Protein AF-A0A847HVF7-F1 (afdb_monomer_lite)

Secondary structure (DSSP, 8-state):
-EEEEEESSSEE-SEEEE-SSEEEEEESS-SEEE-SSS-GGG-EEEE-SSEEEEEESS-SEEESSEEEE-SSEEEEE--SSSS--SB--SS-EEE-SSEEEEEES--TT--S---TTSSPEEEEEEEEEEPTT-EEEEEETTEEEEEEE-SS-EEEEEEE-TT--TT-EEEEEE--EESSEEPGGGBEES--EES-EEEEEEE--

Radius of gyration: 15.69 Å; chains: 1; bounding box: 34×37×45 Å

Foldseek 3Di:
DEEAEAAQEAAEDLEAEAQEEEYHAAHAAENYENDDDDPQQSREYEYEEYAYAAAYLAAPAYTSHEYEANEYEEEQHGHQPDAHWNYYYDYAYAAAAYKYKTFAAHDPPDDNDHDPNHAWKFKDFQVDKDAAQKWKWKADPVGTPWTFGHNGIGGMIMIDHPPADAFGKIWIWIHAAFPADADPRGIGPPGDGDDTDIPGITGTD

Sequence (205 aa):
EVRVLAAEEGLEAPRLTVSGGTLVVEARDDALNAAGDLPQEQLLLTIRGGHVVLAAGSDAVDSNGSVLVTGGVLLLNGPAAVLKPAIDRDREVRITGGSVVAAAALVLDRDTAFDDRSQPVLYVDFHWRVEAGTLVSVSGPDGFLVTYRAPRPLWTFSFTAPGLVAGQAYEVWLGGTPVGAELEGGLFAPAGVEGGNPRGARRAR

Structure (mmCIF, N/CA/C/O backbone):
data_AF-A0A847HVF7-F1
#
_entry.id   AF-A0A847HVF7-F1
#
loop_
_atom_site.group_PDB
_atom_site.id
_atom_site.type_symbol
_atom_site.label_atom_id
_atom_site.label_alt_id
_atom_site.label_comp_id
_atom_site.label_asym_id
_atom_site.label_entity_id
_atom_site.label_seq_id
_atom_site.pdbx_PDB_ins_code
_atom_site.Cartn_x
_atom_site.Cartn_y
_atom_site.Cartn_z
_atom_site.occupancy
_atom_site.B_iso_or_equiv
_atom_site.auth_seq_id
_atom_site.auth_comp_id
_atom_site.auth_asym_id
_atom_site.auth_atom_id
_atom_site.pdbx_PDB_model_num
ATOM 1 N N . GLU A 1 1 ? -11.085 15.644 -2.275 1.00 93.56 1 GLU A N 1
ATOM 2 C CA . GLU A 1 1 ? -9.685 15.338 -1.931 1.00 93.56 1 GLU A CA 1
ATOM 3 C C . GLU A 1 1 ? -9.443 15.792 -0.504 1.00 93.56 1 GLU A C 1
ATOM 5 O O . GLU A 1 1 ? -9.980 16.829 -0.129 1.00 93.56 1 GLU A O 1
ATOM 10 N N . VAL A 1 2 ? -8.709 15.006 0.279 1.00 96.38 2 VAL A N 1
ATOM 11 C CA . VAL A 1 2 ? -8.298 15.338 1.648 1.00 96.38 2 VAL A CA 1
ATOM 12 C C . VAL A 1 2 ? -6.790 15.143 1.744 1.00 96.38 2 VAL A C 1
ATOM 14 O O . VAL A 1 2 ? -6.283 14.105 1.320 1.00 96.38 2 VAL A O 1
ATOM 17 N N . ARG A 1 3 ? -6.084 16.135 2.293 1.00 97.62 3 ARG A N 1
ATOM 18 C CA . ARG A 1 3 ? -4.644 16.062 2.558 1.00 97.62 3 ARG A CA 1
ATOM 19 C C . ARG A 1 3 ? -4.378 16.450 4.010 1.00 97.62 3 ARG A C 1
ATOM 21 O O . ARG A 1 3 ? -4.804 17.523 4.431 1.00 97.62 3 ARG A O 1
ATOM 28 N N . VAL A 1 4 ? -3.685 15.593 4.750 1.00 96.56 4 VAL A N 1
ATOM 29 C CA . VAL A 1 4 ? -3.196 15.857 6.112 1.00 96.56 4 VAL A CA 1
ATOM 30 C C . VAL A 1 4 ? -1.686 15.705 6.067 1.00 96.56 4 VAL A C 1
ATOM 32 O O . VAL A 1 4 ? -1.195 14.625 5.775 1.00 96.56 4 VAL A O 1
ATOM 35 N N . LEU A 1 5 ? -0.946 16.791 6.263 1.00 95.38 5 LEU A N 1
ATOM 36 C CA . LEU A 1 5 ? 0.500 16.815 6.050 1.00 95.38 5 LEU A CA 1
ATOM 37 C C . LEU A 1 5 ? 1.203 17.331 7.300 1.00 95.38 5 LEU A C 1
ATOM 39 O O . LEU A 1 5 ? 0.706 18.259 7.940 1.00 95.38 5 LEU A O 1
ATOM 43 N N . ALA A 1 6 ? 2.376 16.769 7.592 1.00 86.94 6 ALA A N 1
ATOM 44 C CA . ALA A 1 6 ? 3.234 17.160 8.710 1.00 86.94 6 ALA A CA 1
ATOM 45 C C . ALA A 1 6 ? 2.541 17.098 10.086 1.00 86.94 6 ALA A C 1
ATOM 47 O O . ALA A 1 6 ? 2.812 17.928 10.957 1.00 86.94 6 ALA A O 1
ATOM 48 N N . ALA A 1 7 ? 1.651 16.124 10.278 1.00 91.69 7 ALA A N 1
ATOM 49 C CA . ALA A 1 7 ? 1.046 15.859 11.576 1.00 91.69 7 ALA A CA 1
ATOM 50 C C . ALA A 1 7 ? 1.977 14.994 12.448 1.00 91.69 7 ALA A C 1
ATOM 52 O O . ALA A 1 7 ? 2.855 14.309 11.920 1.00 91.69 7 ALA A O 1
ATOM 53 N N . GLU A 1 8 ? 1.805 15.029 13.774 1.00 93.69 8 GLU A N 1
ATOM 54 C CA . GLU A 1 8 ? 2.424 14.008 14.633 1.00 93.69 8 GLU A CA 1
ATOM 55 C C . GLU A 1 8 ? 1.754 12.666 14.331 1.00 93.69 8 GLU A C 1
ATOM 57 O O . GLU A 1 8 ? 2.381 11.796 13.742 1.00 93.69 8 GLU A O 1
ATOM 62 N N . GLU A 1 9 ? 0.445 12.584 14.549 1.00 94.12 9 GLU A N 1
ATOM 63 C CA . GLU A 1 9 ? -0.421 11.486 14.124 1.00 94.12 9 GLU A CA 1
ATOM 64 C C . GLU A 1 9 ? -1.393 11.988 13.050 1.00 94.12 9 GLU A C 1
ATOM 66 O O . GLU A 1 9 ? -1.828 13.141 13.094 1.00 94.12 9 GLU A O 1
ATOM 71 N N . GLY A 1 10 ? -1.691 11.171 12.041 1.00 97.38 10 GLY A N 1
ATOM 72 C CA . GLY A 1 10 ? -2.475 11.589 10.881 1.00 97.38 10 GLY A CA 1
ATOM 73 C C . GLY A 1 10 ? -3.976 11.703 11.164 1.00 97.38 10 GLY A C 1
ATOM 74 O O . GLY A 1 10 ? -4.464 12.741 11.610 1.00 97.38 10 GLY A O 1
ATOM 75 N N . LEU A 1 11 ? -4.744 10.667 10.820 1.00 97.88 11 LEU A N 1
ATOM 76 C CA . LEU A 1 11 ? -6.152 10.563 11.218 1.00 97.88 11 LEU A CA 1
ATOM 77 C C . LEU A 1 11 ? -6.280 9.506 12.309 1.00 97.88 11 LEU A C 1
ATOM 79 O O . LEU A 1 11 ? -6.048 8.332 12.035 1.00 97.88 11 LEU A O 1
ATOM 83 N N . GLU A 1 12 ? -6.719 9.919 13.493 1.00 97.56 12 GLU A N 1
ATOM 84 C CA . GLU A 1 12 ? -6.942 9.040 14.640 1.00 97.56 12 GLU A CA 1
ATOM 85 C C . GLU A 1 12 ? -8.416 9.081 15.061 1.00 97.56 12 GLU A C 1
ATOM 87 O O . GLU A 1 12 ? -9.015 10.152 15.201 1.00 97.56 12 GLU A O 1
ATOM 92 N N . ALA A 1 13 ? -9.028 7.911 15.239 1.00 97.75 13 ALA A N 1
ATOM 93 C CA . ALA A 1 13 ? -10.321 7.773 15.907 1.00 97.75 13 ALA A CA 1
ATOM 94 C C . ALA A 1 13 ? -10.563 6.312 16.297 1.00 97.75 13 ALA A C 1
ATOM 96 O O . ALA A 1 13 ? -10.088 5.422 15.595 1.00 97.75 13 ALA A O 1
ATOM 97 N N . PRO A 1 14 ? -11.458 6.017 17.262 1.00 98.12 14 PRO A N 1
ATOM 98 C CA . PRO A 1 14 ? -11.813 4.631 17.566 1.00 98.12 14 PRO A CA 1
ATOM 99 C C . PRO A 1 14 ? -12.355 3.875 16.348 1.00 98.12 14 PRO A C 1
ATOM 101 O O . PRO A 1 14 ? -12.216 2.660 16.230 1.00 98.12 14 PRO A O 1
ATOM 104 N N . ARG A 1 15 ? -12.996 4.596 15.419 1.00 98.06 15 ARG A N 1
ATOM 105 C CA . ARG A 1 15 ? -13.456 4.055 14.141 1.00 98.06 15 ARG A CA 1
ATOM 106 C C . ARG A 1 15 ? -13.175 5.022 13.007 1.00 98.06 15 ARG A C 1
ATOM 108 O O . ARG A 1 15 ? -13.719 6.124 12.987 1.00 98.06 15 ARG A O 1
ATOM 115 N N . LEU A 1 16 ? -12.415 4.562 12.021 1.00 97.81 16 LEU A N 1
ATOM 116 C CA . LEU A 1 16 ? -12.099 5.311 10.809 1.00 97.81 16 LEU A CA 1
ATOM 117 C C . LEU A 1 16 ? -12.693 4.606 9.594 1.00 97.81 16 LEU A C 1
ATOM 119 O O . LEU A 1 16 ? -12.617 3.386 9.455 1.00 97.81 16 LEU A O 1
ATOM 123 N N . THR A 1 17 ? -13.319 5.366 8.695 1.00 98.31 17 THR A N 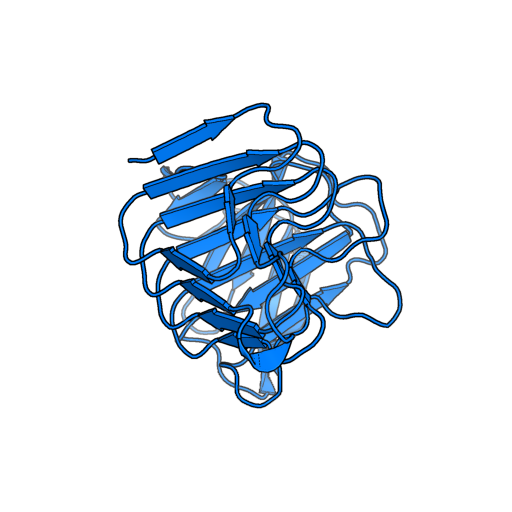1
ATOM 124 C CA . THR A 1 17 ? -13.845 4.820 7.439 1.00 98.31 17 THR A CA 1
ATOM 125 C C . THR A 1 17 ? -13.513 5.719 6.261 1.00 98.31 17 THR A C 1
ATOM 127 O O . THR A 1 17 ? -14.025 6.831 6.152 1.00 98.31 17 THR A O 1
ATOM 130 N N . VAL A 1 18 ? -12.733 5.190 5.320 1.00 98.38 18 VAL A N 1
ATOM 131 C CA . VAL A 1 18 ? -12.489 5.804 4.013 1.00 98.38 18 VAL A CA 1
ATOM 132 C C . VAL A 1 18 ? -13.434 5.162 3.003 1.00 98.38 18 VAL A C 1
ATOM 134 O O . VAL A 1 18 ? -13.281 3.999 2.634 1.00 98.38 18 VAL A O 1
ATOM 137 N N . SER A 1 19 ? -14.455 5.906 2.573 1.00 98.19 19 SER A N 1
ATOM 138 C CA . SER A 1 19 ? -15.454 5.386 1.624 1.00 98.19 19 SER A CA 1
ATOM 139 C C . SER A 1 19 ? -15.056 5.565 0.154 1.00 98.19 19 SER A C 1
ATOM 141 O O . SER A 1 19 ? -15.602 4.880 -0.707 1.00 98.19 19 SER A O 1
ATOM 143 N N . GLY A 1 20 ? -14.134 6.482 -0.147 1.00 97.31 20 GLY A N 1
ATOM 144 C CA . GLY A 1 20 ? -13.740 6.841 -1.509 1.00 97.31 20 GLY A CA 1
ATOM 145 C C . GLY A 1 20 ? -13.008 8.183 -1.582 1.00 97.31 20 GLY A C 1
ATOM 146 O O . GLY A 1 20 ? -12.718 8.799 -0.558 1.00 97.31 20 GLY A O 1
ATOM 147 N N . GLY A 1 21 ? -12.760 8.654 -2.807 1.00 98.00 21 GLY A N 1
ATOM 148 C CA . GLY A 1 21 ? -12.027 9.896 -3.077 1.00 98.00 21 GLY A CA 1
ATOM 149 C C . GLY A 1 21 ? -10.508 9.743 -2.961 1.00 98.00 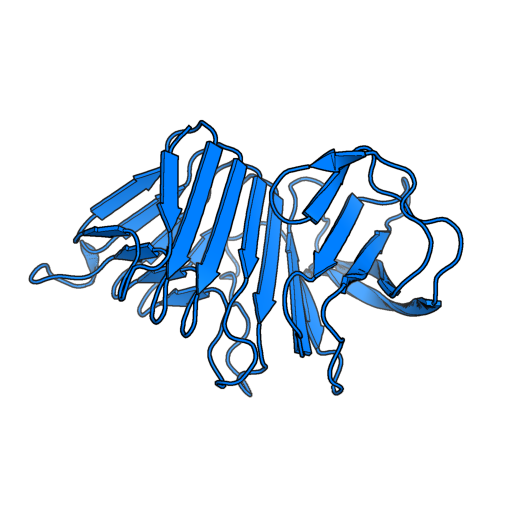21 GLY A C 1
ATOM 150 O O . GLY A 1 21 ? -9.999 8.635 -2.828 1.00 98.00 21 GLY A O 1
ATOM 151 N N . THR A 1 22 ? -9.788 10.861 -3.040 1.00 98.25 22 THR A N 1
ATOM 152 C CA . THR A 1 22 ? -8.332 10.902 -2.826 1.00 98.25 22 THR A CA 1
ATOM 153 C C . THR A 1 22 ? -8.033 11.325 -1.395 1.00 98.25 22 THR A C 1
ATOM 155 O O . THR A 1 22 ? -8.519 12.379 -0.964 1.00 98.25 22 THR A O 1
ATOM 158 N N . LEU A 1 23 ? -7.235 10.522 -0.694 1.00 98.56 23 LEU A N 1
ATOM 159 C CA . LEU A 1 23 ? -6.732 10.788 0.650 1.00 98.56 23 LEU A CA 1
ATOM 160 C C . LEU A 1 23 ? -5.205 10.704 0.633 1.00 98.56 23 LEU A C 1
ATOM 162 O O . LEU A 1 23 ? -4.655 9.673 0.254 1.00 98.56 23 LEU A O 1
ATOM 166 N N . VAL A 1 24 ? -4.540 11.772 1.061 1.00 98.50 24 VAL A N 1
ATOM 167 C CA . VAL A 1 24 ? -3.084 11.808 1.239 1.00 98.50 24 VAL A CA 1
ATOM 168 C C . VAL A 1 24 ? -2.785 12.153 2.689 1.00 98.50 24 VAL A C 1
ATOM 170 O O . VAL A 1 24 ? -3.232 13.195 3.167 1.00 98.50 24 VAL A O 1
ATOM 173 N N . VAL A 1 25 ? -2.048 11.296 3.391 1.00 98.44 25 VAL A N 1
ATOM 174 C CA . VAL A 1 25 ? -1.647 11.552 4.778 1.00 98.44 25 VAL A CA 1
ATOM 175 C C . VAL A 1 25 ? -0.147 11.360 4.941 1.00 98.44 25 VAL A C 1
ATOM 177 O O . VAL A 1 25 ? 0.390 10.324 4.557 1.00 98.44 25 VAL A O 1
ATOM 180 N N . GLU A 1 26 ? 0.510 12.361 5.516 1.00 97.25 26 GLU A N 1
ATOM 181 C CA . GLU A 1 26 ? 1.907 12.319 5.934 1.00 97.25 26 GLU A CA 1
ATOM 182 C C . GLU A 1 26 ? 1.999 12.665 7.425 1.00 97.25 26 GLU A C 1
ATOM 184 O O . GLU A 1 26 ? 1.663 13.786 7.828 1.00 97.25 26 GLU A O 1
ATOM 189 N N . ALA A 1 27 ? 2.455 11.703 8.226 1.00 96.88 27 ALA A N 1
ATOM 190 C CA . ALA A 1 27 ? 2.553 11.804 9.679 1.00 96.88 27 ALA A CA 1
ATOM 191 C C . ALA A 1 27 ? 3.943 11.384 10.187 1.00 96.88 27 ALA A C 1
ATOM 193 O O . ALA A 1 27 ? 4.669 10.638 9.520 1.00 96.88 27 ALA A O 1
ATOM 194 N N . ARG A 1 28 ? 4.334 11.890 11.361 1.00 95.44 28 ARG A N 1
ATOM 195 C CA . ARG A 1 28 ? 5.599 11.536 12.028 1.00 95.44 28 ARG A CA 1
ATOM 196 C C . ARG A 1 28 ? 5.514 10.226 12.795 1.00 95.44 28 ARG A C 1
ATOM 198 O O . ARG A 1 28 ? 6.526 9.540 12.882 1.00 95.44 28 ARG A O 1
ATOM 205 N N . ASP A 1 29 ? 4.343 9.905 13.314 1.00 94.94 29 ASP A N 1
ATOM 206 C CA . ASP A 1 29 ? 4.000 8.628 13.917 1.00 94.94 29 ASP A CA 1
ATOM 207 C C . ASP A 1 29 ? 3.147 7.853 12.906 1.00 94.94 29 ASP A C 1
ATOM 209 O O . ASP A 1 29 ? 3.619 7.658 11.777 1.00 94.94 29 ASP A O 1
ATOM 213 N N . ASP A 1 30 ? 1.907 7.494 13.236 1.00 96.19 30 ASP A N 1
ATOM 214 C CA . ASP A 1 30 ? 1.020 6.731 12.360 1.00 96.19 30 ASP A CA 1
ATOM 215 C C . ASP A 1 30 ? 0.198 7.621 11.421 1.00 96.19 30 ASP A C 1
ATOM 217 O O . ASP A 1 30 ? -0.312 8.683 11.793 1.00 96.19 30 ASP A O 1
ATOM 221 N N . ALA A 1 31 ? 0.037 7.195 10.164 1.00 97.69 31 ALA A N 1
ATOM 222 C CA . ALA A 1 31 ? -0.739 7.973 9.194 1.00 97.69 31 ALA A CA 1
ATOM 223 C C . ALA A 1 31 ? -2.253 7.792 9.382 1.00 97.69 31 ALA A C 1
ATOM 225 O O . ALA A 1 31 ? -3.006 8.764 9.308 1.00 97.69 31 ALA A O 1
ATOM 226 N N . LEU A 1 32 ? -2.718 6.573 9.642 1.00 98.12 32 LEU A N 1
ATOM 227 C CA . LEU A 1 32 ? -4.078 6.315 10.109 1.00 98.12 32 LEU A CA 1
ATOM 228 C C . LEU A 1 32 ? -4.001 5.445 11.353 1.00 98.12 32 LEU A C 1
ATOM 230 O O . LEU A 1 32 ? -3.352 4.406 11.287 1.00 98.12 32 LEU A O 1
ATOM 234 N N . ASN A 1 33 ? -4.718 5.813 12.410 1.00 97.62 33 ASN A N 1
ATOM 235 C CA . ASN A 1 33 ? -4.742 5.040 13.643 1.00 97.62 33 ASN A CA 1
ATOM 236 C C . ASN A 1 33 ? -6.167 4.806 14.156 1.00 97.62 33 ASN A C 1
ATOM 238 O O . ASN A 1 33 ? -6.924 5.738 14.442 1.00 97.62 33 ASN A O 1
ATOM 242 N N . ALA A 1 34 ? -6.556 3.539 14.270 1.00 97.94 34 ALA A N 1
ATOM 243 C CA . ALA A 1 34 ? -7.780 3.165 14.967 1.00 97.94 34 ALA A CA 1
ATOM 244 C C . ALA A 1 34 ? -7.506 2.883 16.454 1.00 97.94 34 ALA A C 1
ATOM 246 O O . ALA A 1 34 ? -7.341 1.724 16.843 1.00 97.94 34 ALA A O 1
ATOM 247 N N . ALA A 1 35 ? -7.524 3.944 17.267 1.00 97.19 35 ALA A N 1
ATOM 248 C CA . ALA A 1 35 ? -7.220 3.933 18.699 1.00 97.19 35 ALA A CA 1
ATOM 249 C C . ALA A 1 35 ? -8.248 4.711 19.552 1.00 97.19 35 ALA A C 1
ATOM 251 O O . ALA A 1 35 ? -9.118 5.417 19.037 1.00 97.19 35 ALA A O 1
ATOM 252 N N . GLY A 1 36 ? -8.184 4.532 20.876 1.00 94.88 36 GLY A N 1
ATOM 253 C CA . GLY A 1 36 ? -9.012 5.224 21.870 1.00 94.88 36 GLY A CA 1
ATOM 254 C C . GLY A 1 36 ? -9.618 4.294 22.928 1.00 94.88 36 GLY A C 1
ATOM 255 O O . GLY A 1 36 ? -9.378 3.090 22.932 1.00 94.88 36 GLY A O 1
ATOM 256 N N . ASP A 1 37 ? -10.457 4.848 23.805 1.00 95.81 37 ASP A N 1
ATOM 257 C CA . ASP A 1 37 ? -10.958 4.177 25.022 1.00 95.81 37 ASP A CA 1
ATOM 258 C C . ASP A 1 37 ? -12.117 3.177 24.793 1.00 95.81 37 ASP A C 1
ATOM 260 O O . ASP A 1 37 ? -12.953 2.953 25.675 1.00 95.81 37 ASP A O 1
ATOM 264 N N . LEU A 1 38 ? -12.216 2.578 23.603 1.00 96.31 38 LEU A N 1
ATOM 265 C CA . LEU A 1 38 ? -13.187 1.512 23.336 1.00 96.31 38 LEU A CA 1
ATOM 266 C C . LEU A 1 38 ? -12.548 0.129 23.523 1.00 96.31 38 LEU A C 1
ATOM 268 O O . LEU A 1 38 ? -11.342 -0.021 23.340 1.00 96.31 38 LEU A O 1
ATOM 272 N N . PRO A 1 39 ? -13.349 -0.915 23.820 1.00 97.00 39 PRO A N 1
ATOM 273 C CA . PRO A 1 39 ? -12.866 -2.287 23.754 1.00 97.00 39 PRO A CA 1
ATOM 274 C C . PRO A 1 39 ? -12.223 -2.582 22.398 1.00 97.00 39 PRO A C 1
ATOM 276 O O . PRO A 1 39 ? -12.719 -2.139 21.358 1.00 97.00 39 PRO A O 1
ATOM 279 N N . GLN A 1 40 ? -11.160 -3.377 22.421 1.00 95.31 40 GLN A N 1
ATOM 280 C CA . GLN A 1 40 ? -10.334 -3.726 21.267 1.00 95.31 40 GLN A CA 1
ATOM 281 C C . GLN A 1 40 ? -11.151 -4.243 20.069 1.00 95.31 40 GLN A C 1
ATOM 283 O O . GLN A 1 40 ? -10.832 -4.000 18.908 1.00 95.31 40 GLN A O 1
ATOM 288 N N . GLU A 1 41 ? -12.257 -4.944 20.328 1.00 96.25 41 GLU A N 1
ATOM 289 C CA . GLU A 1 41 ? -13.142 -5.489 19.297 1.00 96.25 41 GLU A CA 1
ATOM 290 C C . GLU A 1 41 ? -13.975 -4.427 18.570 1.00 96.25 41 GLU A C 1
ATOM 292 O O . GLU A 1 41 ? -14.601 -4.724 17.551 1.00 96.25 41 GLU A O 1
ATOM 297 N N . GLN A 1 42 ? -14.026 -3.209 19.104 1.00 97.06 42 GLN A N 1
ATOM 298 C CA . GLN A 1 42 ? -14.775 -2.089 18.546 1.00 97.06 42 GLN A CA 1
ATOM 299 C C . GLN A 1 42 ? -13.891 -1.090 17.803 1.00 97.06 42 GLN A C 1
ATOM 301 O O . GLN A 1 42 ? -14.448 -0.292 17.037 1.00 97.06 42 GLN A O 1
ATOM 306 N N . LEU A 1 43 ? -12.573 -1.159 18.013 1.00 98.44 43 LEU A N 1
ATOM 307 C CA . LEU A 1 43 ? -11.577 -0.377 17.297 1.00 98.44 43 LEU A CA 1
ATOM 308 C C . LEU A 1 43 ? -11.445 -0.917 15.870 1.00 98.44 43 LEU A C 1
ATOM 310 O O . LEU A 1 43 ? -11.221 -2.112 15.655 1.00 98.44 43 LEU A O 1
ATOM 314 N N . LEU A 1 44 ? -11.701 -0.061 14.881 1.00 98.25 44 LEU A N 1
ATOM 315 C CA . LEU A 1 44 ? -11.855 -0.512 13.500 1.00 98.25 44 LEU A CA 1
ATOM 316 C C . LEU A 1 44 ? -11.445 0.549 12.486 1.00 98.25 44 LEU A C 1
ATOM 318 O O . LEU A 1 44 ? -12.052 1.620 12.406 1.00 98.25 44 LEU A O 1
ATOM 322 N N . LEU A 1 45 ? -10.516 0.179 11.613 1.00 98.12 45 LEU A N 1
ATOM 323 C CA . LEU A 1 45 ? -10.195 0.928 10.408 1.00 98.12 45 LEU A CA 1
ATOM 324 C C . LEU A 1 45 ? -10.801 0.229 9.190 1.00 98.12 45 LEU A C 1
ATOM 326 O O . LEU A 1 45 ? -10.586 -0.958 8.960 1.00 98.12 45 LEU A O 1
ATOM 330 N N . THR A 1 46 ? -11.595 0.949 8.398 1.00 98.38 46 THR A N 1
ATOM 331 C CA . THR A 1 46 ? -12.233 0.412 7.187 1.00 98.38 46 THR A CA 1
ATOM 332 C C . THR A 1 46 ? -11.910 1.260 5.960 1.00 98.38 46 THR A C 1
ATOM 334 O O . THR A 1 46 ? -12.185 2.457 5.937 1.00 98.38 46 THR A O 1
ATOM 337 N N . ILE A 1 47 ? -11.417 0.636 4.892 1.00 98.56 47 ILE A N 1
ATOM 338 C CA . ILE A 1 47 ? -11.208 1.270 3.584 1.00 98.56 47 ILE A CA 1
ATOM 339 C C . ILE A 1 47 ? -12.071 0.545 2.548 1.00 98.56 47 ILE A C 1
ATOM 341 O O . ILE A 1 47 ? -11.918 -0.650 2.293 1.00 98.56 47 ILE A O 1
ATOM 345 N N . ARG A 1 48 ? -13.035 1.263 1.968 1.00 98.56 48 ARG A N 1
ATOM 346 C CA . ARG A 1 48 ? -13.970 0.725 0.963 1.00 98.56 48 ARG A CA 1
ATOM 347 C C . ARG A 1 48 ? -13.604 1.098 -0.465 1.00 98.56 48 ARG A C 1
ATOM 349 O O . ARG A 1 48 ? -14.066 0.454 -1.400 1.00 98.56 48 ARG A O 1
ATOM 356 N N . GLY A 1 49 ? -12.807 2.144 -0.641 1.00 98.12 49 GLY A N 1
ATOM 357 C CA . GLY A 1 49 ? -12.484 2.682 -1.950 1.00 98.12 49 GLY A CA 1
ATOM 358 C C . GLY A 1 49 ? -11.594 3.912 -1.867 1.00 98.12 49 GLY A C 1
ATOM 359 O O . GLY A 1 49 ? -11.250 4.375 -0.782 1.00 98.12 49 GLY A O 1
ATOM 360 N N . GLY A 1 50 ? -11.300 4.478 -3.036 1.00 98.31 50 GLY A N 1
ATOM 361 C CA . GLY A 1 50 ? -10.505 5.696 -3.175 1.00 98.31 50 GLY A CA 1
ATOM 362 C C . GLY A 1 50 ? -9.060 5.443 -3.590 1.00 98.31 50 GLY A C 1
ATOM 363 O O . GLY A 1 50 ? -8.650 4.299 -3.773 1.00 98.31 50 GLY A O 1
ATOM 364 N N . HIS A 1 51 ? -8.318 6.533 -3.757 1.00 98.50 51 HIS A N 1
ATOM 365 C CA . HIS A 1 51 ? -6.871 6.551 -3.963 1.00 98.50 51 HIS A CA 1
ATOM 366 C C . HIS A 1 51 ? -6.231 7.068 -2.676 1.00 98.50 51 HIS A C 1
ATOM 368 O O . HIS A 1 51 ? -6.341 8.255 -2.361 1.00 98.50 51 HIS A O 1
ATOM 374 N N . VAL A 1 52 ? -5.651 6.164 -1.894 1.00 98.75 52 VAL A N 1
ATOM 375 C CA . VAL A 1 52 ? -5.188 6.421 -0.527 1.00 98.75 52 VAL A CA 1
ATOM 376 C C . VAL A 1 52 ? -3.671 6.304 -0.491 1.00 98.75 52 VAL A C 1
ATOM 378 O O . VAL A 1 52 ? -3.128 5.231 -0.739 1.00 98.75 52 VAL A O 1
ATOM 381 N N . VAL A 1 53 ? -2.988 7.402 -0.185 1.00 98.50 53 VAL A N 1
ATOM 382 C CA . VAL A 1 53 ? -1.526 7.473 -0.099 1.00 98.50 53 VAL A CA 1
ATOM 383 C C . VAL A 1 53 ? -1.149 7.854 1.320 1.00 98.50 53 VAL A C 1
ATOM 385 O O . VAL A 1 53 ? -1.483 8.945 1.775 1.00 98.50 53 VAL A O 1
ATOM 388 N N . LEU A 1 54 ? -0.460 6.957 2.015 1.00 98.00 54 LEU A N 1
ATOM 389 C CA . LEU A 1 54 ? -0.098 7.128 3.417 1.00 98.00 54 LEU A CA 1
ATOM 390 C C . LEU A 1 54 ? 1.414 7.054 3.556 1.00 98.00 54 LEU A C 1
ATOM 392 O O . LEU A 1 54 ? 2.034 6.145 3.006 1.00 98.00 54 LEU A O 1
ATOM 396 N N . ALA A 1 55 ? 2.002 8.004 4.268 1.00 95.75 55 ALA A N 1
ATOM 397 C CA . ALA A 1 55 ? 3.408 8.010 4.632 1.00 95.75 55 ALA A CA 1
ATOM 398 C C . ALA A 1 55 ? 3.540 8.298 6.129 1.00 95.75 55 ALA A C 1
ATOM 400 O O . ALA A 1 55 ? 3.012 9.293 6.616 1.00 95.75 55 ALA A O 1
ATOM 401 N N . ALA A 1 56 ? 4.237 7.425 6.846 1.00 94.12 56 ALA A N 1
ATOM 402 C CA . ALA A 1 56 ? 4.299 7.455 8.304 1.00 94.12 56 ALA A CA 1
ATOM 403 C C . ALA A 1 56 ? 5.739 7.309 8.805 1.00 94.12 56 ALA A C 1
ATOM 405 O O . ALA A 1 56 ? 6.553 6.615 8.190 1.00 94.12 56 ALA A O 1
ATOM 406 N N . GLY A 1 57 ? 6.098 7.982 9.897 1.00 93.25 57 GLY A N 1
ATOM 407 C CA . GLY A 1 57 ? 7.370 7.732 10.586 1.00 93.25 57 GLY A CA 1
ATOM 408 C C . GLY A 1 57 ? 7.319 6.524 11.528 1.00 93.25 57 GLY A C 1
ATOM 409 O O . GLY A 1 57 ? 8.391 6.001 11.848 1.00 93.25 57 GLY A O 1
ATOM 410 N N . SER A 1 58 ? 6.112 6.048 11.855 1.00 92.69 58 SER A N 1
ATOM 411 C CA . SER A 1 58 ? 5.797 4.702 12.346 1.00 92.69 58 SER A CA 1
ATOM 412 C C . SER A 1 58 ? 4.949 3.965 11.292 1.00 92.69 58 SER A C 1
ATOM 414 O O . SER A 1 58 ? 5.418 3.823 10.160 1.00 92.69 58 SER A O 1
ATOM 416 N N . ASP A 1 59 ? 3.730 3.520 11.592 1.00 93.31 59 ASP A N 1
ATOM 417 C CA . ASP A 1 59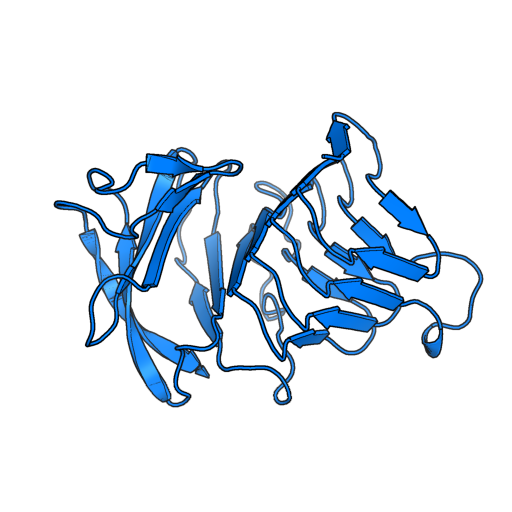 ? 2.940 2.629 10.749 1.00 93.31 59 ASP A CA 1
ATOM 418 C C . ASP A 1 59 ? 2.053 3.423 9.773 1.00 93.31 59 ASP A C 1
ATOM 420 O O . ASP A 1 59 ? 1.399 4.414 10.108 1.00 93.31 59 ASP A O 1
ATOM 424 N N . ALA A 1 60 ? 2.002 3.011 8.501 1.00 95.19 60 ALA A N 1
ATOM 425 C CA . ALA A 1 60 ? 1.108 3.681 7.548 1.00 95.19 60 ALA A CA 1
ATOM 426 C C . ALA A 1 60 ? -0.365 3.468 7.937 1.00 95.19 60 ALA A C 1
ATOM 428 O O . ALA A 1 60 ? -1.203 4.345 7.733 1.00 95.19 60 ALA A O 1
ATOM 429 N N . VAL A 1 61 ? -0.671 2.303 8.499 1.00 95.50 61 VAL A N 1
ATOM 430 C CA . VAL A 1 61 ? -1.946 1.970 9.120 1.00 95.50 61 VAL A CA 1
ATOM 431 C C . VAL A 1 61 ? -1.643 1.304 10.454 1.00 95.50 61 VAL A C 1
ATOM 433 O O . VAL A 1 61 ? -1.066 0.223 10.458 1.00 95.50 61 VAL A O 1
ATOM 436 N N . ASP A 1 62 ? -2.075 1.915 11.548 1.00 94.69 62 ASP A N 1
ATOM 437 C CA . ASP A 1 62 ? -2.124 1.293 12.865 1.00 94.69 62 ASP A CA 1
ATOM 438 C C . ASP A 1 62 ? -3.582 1.052 13.277 1.00 94.69 62 ASP A C 1
ATOM 440 O O . ASP A 1 62 ? -4.512 1.807 12.960 1.00 94.69 62 ASP A O 1
ATOM 444 N N . SER A 1 63 ? -3.816 -0.058 13.959 1.00 95.44 63 SER A N 1
ATOM 445 C CA . SER A 1 63 ? -5.083 -0.311 14.609 1.00 95.44 63 SER A CA 1
ATOM 446 C C . SER A 1 63 ? -4.883 -1.133 15.867 1.00 95.44 63 SER A C 1
ATOM 448 O O . SER A 1 63 ? -4.694 -2.348 15.814 1.00 95.44 63 SER A O 1
ATOM 450 N N . ASN A 1 64 ? -5.212 -0.529 17.002 1.00 96.19 64 ASN A N 1
ATOM 451 C CA . ASN A 1 64 ? -5.433 -1.247 18.259 1.00 96.19 64 ASN A CA 1
ATOM 452 C C . ASN A 1 64 ? -6.652 -2.202 18.195 1.00 96.19 64 ASN A C 1
ATOM 454 O O . ASN A 1 64 ? -7.105 -2.724 19.206 1.00 96.19 64 ASN A O 1
ATOM 458 N N . GLY A 1 65 ? -7.233 -2.436 17.015 1.00 96.62 65 GLY A N 1
ATOM 459 C CA . GLY A 1 65 ? -8.295 -3.391 16.741 1.00 96.62 65 GLY A CA 1
ATOM 460 C C . GLY A 1 65 ? -8.085 -4.082 15.395 1.00 96.62 65 GLY A C 1
ATOM 461 O O . GLY A 1 65 ? -7.118 -4.817 15.218 1.00 96.62 65 GLY A O 1
ATOM 462 N N . SER A 1 66 ? -9.042 -3.945 14.472 1.00 96.00 66 SER A N 1
ATOM 463 C CA . SER A 1 66 ? -9.010 -4.622 13.159 1.00 96.00 66 SER A CA 1
ATOM 464 C C . SER A 1 66 ? -8.910 -3.650 11.983 1.00 96.00 66 SER A C 1
ATOM 466 O O . SER A 1 66 ? -9.434 -2.536 12.037 1.00 96.00 66 SER A O 1
ATOM 468 N N . VAL A 1 67 ? -8.342 -4.121 10.869 1.00 96.56 67 VAL A N 1
ATOM 469 C CA . VAL A 1 67 ? -8.303 -3.400 9.588 1.00 96.56 67 VAL A CA 1
ATOM 470 C C . VAL A 1 67 ? -9.074 -4.178 8.523 1.00 96.56 67 VAL A C 1
ATOM 472 O O . VAL A 1 67 ? -8.804 -5.351 8.261 1.00 96.56 67 VAL A O 1
ATOM 475 N N . LEU A 1 68 ? -10.026 -3.518 7.865 1.00 97.06 68 LEU A N 1
ATOM 476 C CA . LEU A 1 68 ? -10.816 -4.089 6.774 1.00 97.06 68 LEU A CA 1
ATOM 477 C C . LEU A 1 68 ? -10.627 -3.280 5.493 1.00 97.06 68 LEU A C 1
ATOM 479 O O . LEU A 1 68 ? -10.939 -2.090 5.451 1.00 97.06 68 LEU A O 1
ATOM 483 N N . VAL A 1 69 ? -10.201 -3.937 4.417 1.00 97.69 69 VAL A N 1
ATOM 484 C CA . VAL A 1 69 ? -10.091 -3.330 3.085 1.00 97.69 69 VAL A CA 1
ATOM 485 C C . VAL A 1 69 ? -10.979 -4.098 2.110 1.00 97.69 69 VAL A C 1
ATOM 487 O O . VAL A 1 69 ? -10.880 -5.315 1.968 1.00 97.69 69 VAL A O 1
ATOM 490 N N . THR A 1 70 ? -11.891 -3.391 1.450 1.00 97.81 70 THR A N 1
ATOM 491 C CA . THR A 1 70 ? -12.850 -3.976 0.488 1.00 97.81 70 THR A CA 1
ATOM 492 C C . THR A 1 70 ? -12.731 -3.371 -0.909 1.00 97.81 70 THR A C 1
ATOM 494 O O . THR A 1 70 ? -13.344 -3.868 -1.849 1.00 97.81 70 THR A O 1
ATOM 497 N N . GLY A 1 71 ? -11.925 -2.322 -1.069 1.00 98.25 71 GLY A N 1
ATOM 498 C CA . GLY A 1 71 ? -11.703 -1.666 -2.348 1.00 98.25 71 GLY A CA 1
ATOM 499 C C . GLY A 1 71 ? -10.733 -0.496 -2.239 1.00 98.25 71 GLY A C 1
ATOM 500 O O . GLY A 1 71 ? -10.339 -0.095 -1.145 1.00 98.25 71 GLY A O 1
ATOM 501 N N . GLY A 1 72 ? -10.396 0.075 -3.396 1.00 98.31 72 GLY A N 1
ATOM 502 C CA . GLY A 1 72 ? -9.494 1.220 -3.523 1.00 98.31 72 GLY A CA 1
ATOM 503 C C . GLY A 1 72 ? -8.121 0.855 -4.079 1.00 98.31 72 GLY A C 1
ATOM 504 O O . GLY A 1 72 ? -7.838 -0.304 -4.376 1.00 98.31 72 GLY A O 1
ATOM 505 N N . VAL A 1 73 ? -7.294 1.880 -4.239 1.00 98.38 73 VAL A N 1
ATOM 506 C CA . VAL A 1 73 ? -5.869 1.801 -4.553 1.00 98.38 73 VAL A CA 1
ATOM 507 C C . VAL A 1 73 ? -5.125 2.418 -3.377 1.00 98.38 73 VAL A C 1
ATOM 509 O O . VAL A 1 73 ? -5.284 3.606 -3.103 1.00 98.38 73 VAL A O 1
ATOM 512 N N . LEU A 1 74 ? -4.381 1.597 -2.643 1.00 98.44 74 LEU A N 1
ATOM 513 C CA . LEU A 1 74 ? -3.741 1.969 -1.386 1.00 98.44 74 LEU A CA 1
ATOM 514 C C . LEU A 1 74 ? -2.224 1.879 -1.553 1.00 98.44 74 LEU A C 1
ATOM 516 O O . LEU A 1 74 ? -1.701 0.820 -1.895 1.00 98.44 74 LEU A O 1
ATOM 520 N N . LEU A 1 75 ? -1.526 2.980 -1.293 1.00 98.12 75 LEU A N 1
ATOM 521 C CA . LEU A 1 75 ? -0.069 3.068 -1.268 1.00 98.12 75 LEU A CA 1
ATOM 522 C C . LEU A 1 75 ? 0.352 3.363 0.174 1.00 98.12 75 LEU A C 1
ATOM 524 O O . LEU A 1 75 ? 0.283 4.504 0.634 1.00 98.12 75 LEU A O 1
ATOM 528 N N . LEU A 1 76 ? 0.717 2.309 0.896 1.00 96.62 76 LEU A N 1
ATOM 529 C CA . LEU A 1 76 ? 1.002 2.310 2.326 1.00 96.62 76 LEU A CA 1
ATOM 530 C C . LEU A 1 76 ? 2.519 2.345 2.530 1.00 96.62 76 LEU A C 1
ATOM 532 O O . LEU A 1 76 ? 3.198 1.322 2.435 1.00 96.62 76 LEU A O 1
ATOM 536 N N . ASN A 1 77 ? 3.055 3.540 2.761 1.00 95.38 77 ASN A N 1
ATOM 537 C CA . ASN A 1 77 ? 4.482 3.778 2.941 1.00 95.38 77 ASN A CA 1
ATOM 538 C C . ASN A 1 77 ? 4.790 3.875 4.437 1.00 95.38 77 ASN A C 1
ATOM 540 O O . ASN A 1 77 ? 4.659 4.938 5.047 1.00 95.38 77 ASN A O 1
ATOM 544 N N . GLY A 1 78 ? 5.191 2.751 5.016 1.00 90.94 78 GLY A N 1
ATOM 545 C CA . GLY A 1 78 ? 5.658 2.678 6.391 1.00 90.94 78 GLY A CA 1
ATOM 546 C C . GLY A 1 78 ? 7.011 3.377 6.598 1.00 90.94 78 GLY A C 1
ATOM 547 O O . GLY A 1 78 ? 7.495 4.149 5.748 1.00 90.94 78 GLY A O 1
ATOM 548 N N . PRO A 1 79 ? 7.664 3.108 7.730 1.00 88.50 79 PRO A N 1
ATOM 549 C CA . PRO A 1 79 ? 8.837 3.847 8.137 1.00 88.50 79 PRO A CA 1
ATOM 550 C C . PRO A 1 79 ? 10.082 3.354 7.409 1.00 88.50 79 PRO A C 1
ATOM 552 O O . PRO A 1 79 ? 10.237 2.173 7.115 1.00 88.50 79 PRO A O 1
ATOM 555 N N . ALA A 1 80 ? 11.006 4.274 7.129 1.00 85.38 80 ALA A N 1
ATOM 556 C CA . ALA A 1 80 ? 12.252 3.965 6.419 1.00 85.38 80 ALA A CA 1
ATOM 557 C C . ALA A 1 80 ? 13.442 3.654 7.344 1.00 85.38 80 ALA A C 1
ATOM 559 O O . ALA A 1 80 ? 14.485 3.203 6.874 1.00 85.38 80 ALA A O 1
ATOM 560 N N . ALA A 1 81 ? 13.326 3.966 8.637 1.00 82.12 81 ALA A N 1
ATOM 561 C CA . ALA A 1 81 ? 14.442 3.937 9.587 1.00 82.12 81 ALA A CA 1
ATOM 562 C C . ALA A 1 81 ? 14.116 3.231 10.914 1.00 82.12 81 ALA A C 1
ATOM 564 O O . ALA A 1 81 ? 14.998 3.091 11.757 1.00 82.12 81 ALA A O 1
ATOM 565 N N . VAL A 1 82 ? 12.872 2.789 11.097 1.00 82.81 82 VAL A N 1
ATOM 566 C CA . VAL A 1 82 ? 12.385 2.116 12.306 1.00 82.81 82 VAL A CA 1
ATOM 567 C C . VAL A 1 82 ? 11.830 0.761 11.891 1.00 82.81 82 VAL A C 1
ATOM 569 O O . VAL A 1 82 ? 11.180 0.667 10.857 1.00 82.81 82 VAL A O 1
ATOM 572 N N . LEU A 1 83 ? 12.108 -0.288 12.665 1.00 85.62 83 LEU A N 1
ATOM 573 C CA . LEU A 1 83 ? 11.609 -1.637 12.388 1.00 85.62 83 LEU A CA 1
ATOM 574 C C . LEU A 1 83 ? 10.129 -1.726 12.786 1.00 85.62 83 LEU A C 1
ATOM 576 O O . LEU A 1 83 ? 9.803 -2.148 13.895 1.00 85.62 83 LEU A O 1
ATOM 580 N N . LYS A 1 84 ? 9.253 -1.312 11.874 1.00 86.44 84 LYS A N 1
ATOM 581 C CA . LYS A 1 84 ? 7.795 -1.291 12.019 1.00 86.44 84 LYS A CA 1
ATOM 582 C C . LYS A 1 84 ? 7.149 -1.654 10.672 1.00 86.44 84 LYS A C 1
ATOM 584 O O . LYS A 1 84 ? 7.723 -1.306 9.633 1.00 86.44 84 LYS A O 1
ATOM 589 N N . PRO A 1 85 ? 6.037 -2.411 10.652 1.00 87.19 85 PRO A N 1
ATOM 590 C CA . PRO A 1 85 ? 5.370 -2.765 9.405 1.00 87.19 85 PRO A CA 1
ATOM 591 C C . PRO A 1 85 ? 4.729 -1.534 8.735 1.00 87.19 85 PRO A C 1
ATOM 593 O O . PRO A 1 85 ? 4.742 -0.420 9.238 1.00 87.19 85 PRO A O 1
ATOM 596 N N . ALA A 1 86 ? 4.165 -1.718 7.541 1.00 90.50 86 ALA A N 1
ATOM 597 C CA . ALA A 1 86 ? 3.280 -0.700 6.966 1.00 90.50 86 ALA A CA 1
ATOM 598 C C . ALA A 1 86 ? 1.863 -0.776 7.563 1.00 90.50 86 ALA A C 1
ATOM 600 O O . ALA A 1 86 ? 1.155 0.225 7.568 1.00 90.50 86 ALA A O 1
ATOM 601 N N . ILE A 1 87 ? 1.448 -1.966 8.012 1.00 92.06 87 ILE A N 1
ATOM 602 C CA . ILE A 1 87 ? 0.163 -2.215 8.667 1.00 92.06 87 ILE A CA 1
ATOM 603 C C . ILE A 1 87 ? 0.444 -2.917 9.998 1.00 92.06 87 ILE A C 1
ATOM 605 O O . ILE A 1 87 ? 0.761 -4.111 9.993 1.00 92.06 87 ILE A O 1
ATOM 609 N N . ASP A 1 88 ? 0.314 -2.201 11.111 1.00 91.00 88 ASP A N 1
ATOM 610 C CA . ASP A 1 88 ? 0.292 -2.782 12.455 1.00 91.00 88 ASP A CA 1
ATOM 611 C C . ASP A 1 88 ? -1.156 -2.941 12.918 1.00 91.00 88 ASP A C 1
ATOM 613 O O . ASP A 1 88 ? -2.067 -2.229 12.486 1.00 91.00 88 ASP A O 1
ATOM 617 N N . ARG A 1 89 ? -1.387 -3.981 13.713 1.00 91.88 89 ARG A N 1
ATOM 618 C CA . ARG A 1 89 ? -2.694 -4.244 14.307 1.00 91.88 89 ARG A CA 1
ATOM 619 C C . ARG A 1 89 ? -2.604 -5.216 15.461 1.00 91.88 89 ARG A C 1
ATOM 621 O O . ARG A 1 89 ? -1.803 -6.153 15.434 1.00 91.88 89 ARG A O 1
ATOM 628 N N . ASP A 1 90 ? -3.578 -5.113 16.352 1.00 93.25 90 ASP A N 1
ATOM 629 C CA . ASP A 1 90 ? -3.706 -6.065 17.450 1.00 93.25 90 ASP A CA 1
ATOM 630 C C . ASP A 1 90 ? -4.699 -7.216 17.180 1.00 93.25 90 ASP A C 1
ATOM 632 O O . ASP A 1 90 ? -4.714 -8.205 17.920 1.00 93.25 90 ASP A O 1
ATOM 636 N N . ARG A 1 91 ? -5.553 -7.116 16.144 1.00 92.50 91 ARG A N 1
ATOM 637 C CA . ARG A 1 91 ? -6.504 -8.177 15.742 1.00 92.50 91 ARG A CA 1
ATOM 638 C C . ARG A 1 91 ? -6.365 -8.579 14.266 1.00 92.50 91 ARG A C 1
ATOM 640 O O . ARG A 1 91 ? -5.280 -8.956 13.839 1.00 92.50 91 ARG A O 1
ATOM 647 N N . GLU A 1 92 ? -7.466 -8.600 13.502 1.00 91.38 92 GLU A N 1
ATOM 648 C CA . GLU A 1 92 ? -7.486 -9.117 12.125 1.00 91.38 92 GLU A CA 1
ATOM 649 C C . GLU A 1 92 ? -7.152 -8.038 11.088 1.00 91.3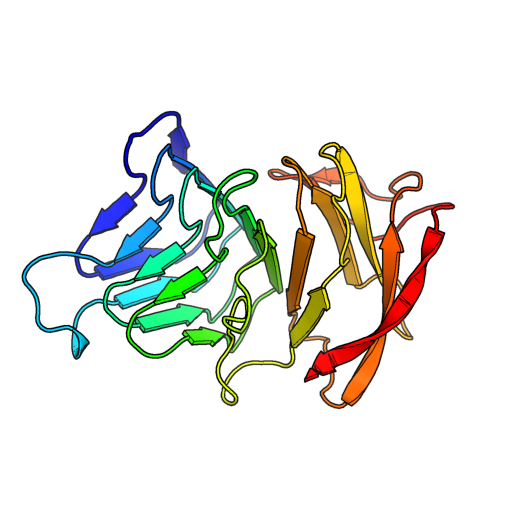8 92 GLU A C 1
ATOM 651 O O . GLU A 1 92 ? -7.585 -6.889 11.214 1.00 91.38 92 GLU A O 1
ATOM 656 N N . VAL A 1 93 ? -6.466 -8.438 10.013 1.00 92.62 93 VAL A N 1
ATOM 657 C CA . VAL A 1 93 ? -6.433 -7.680 8.751 1.00 92.62 93 VAL A CA 1
ATOM 658 C C . VAL A 1 93 ? -7.066 -8.513 7.666 1.00 92.62 93 VAL A C 1
ATOM 660 O O . VAL A 1 93 ? -6.588 -9.595 7.323 1.00 92.62 93 VAL A O 1
ATOM 663 N N . ARG A 1 94 ? -8.135 -7.977 7.082 1.00 94.06 94 ARG A N 1
ATOM 664 C CA . ARG A 1 94 ? -8.867 -8.643 6.012 1.00 94.06 94 ARG A CA 1
ATOM 665 C C . ARG A 1 94 ? -9.001 -7.738 4.805 1.00 94.06 94 ARG A C 1
ATOM 667 O O . ARG A 1 94 ? -9.750 -6.762 4.820 1.00 94.06 94 ARG A O 1
ATOM 674 N N . ILE A 1 95 ? -8.299 -8.113 3.743 1.00 95.00 95 ILE A N 1
ATOM 675 C CA . ILE A 1 95 ? -8.325 -7.423 2.455 1.00 95.00 95 ILE A CA 1
ATOM 676 C C . ILE A 1 95 ? -9.053 -8.308 1.465 1.00 95.00 95 ILE A C 1
ATOM 678 O O . ILE A 1 95 ? -8.594 -9.390 1.148 1.00 95.00 95 ILE A O 1
ATOM 682 N N . THR A 1 96 ? -10.215 -7.879 0.999 1.00 95.88 96 THR A N 1
ATOM 683 C CA . THR A 1 96 ? -11.093 -8.684 0.125 1.00 95.88 96 THR A CA 1
ATOM 684 C C . THR A 1 96 ? -11.384 -8.003 -1.207 1.00 95.88 96 THR A C 1
ATOM 686 O O . THR A 1 96 ? -12.117 -8.545 -2.031 1.00 95.88 96 THR A O 1
ATOM 689 N N . GLY A 1 97 ? -10.810 -6.821 -1.424 1.00 96.44 97 GLY A N 1
ATOM 690 C CA . GLY A 1 97 ? -10.868 -6.109 -2.688 1.00 96.44 97 GLY A CA 1
ATOM 691 C C . GLY A 1 97 ? -9.875 -4.953 -2.726 1.00 96.44 97 GLY A C 1
ATOM 692 O O . GLY A 1 97 ? -9.316 -4.551 -1.704 1.00 96.44 97 GLY A O 1
ATOM 693 N N . GLY A 1 98 ? -9.717 -4.380 -3.919 1.00 97.31 98 GLY A N 1
ATOM 694 C CA . GLY A 1 98 ? -8.782 -3.287 -4.173 1.00 97.31 98 GLY A CA 1
ATOM 695 C C . GLY A 1 98 ? -7.342 -3.750 -4.388 1.00 97.31 98 GLY A C 1
ATOM 696 O O . GLY A 1 98 ? -7.019 -4.936 -4.296 1.00 97.31 98 GLY A O 1
ATOM 697 N N . SER A 1 99 ? -6.486 -2.785 -4.704 1.00 97.25 99 SER A N 1
ATOM 698 C CA . SER A 1 99 ? -5.052 -2.983 -4.892 1.00 97.25 99 SER A CA 1
ATOM 699 C C . SER A 1 99 ? -4.292 -2.290 -3.772 1.00 97.25 99 SER A C 1
ATOM 701 O O . SER A 1 99 ? -4.522 -1.110 -3.511 1.00 97.25 99 SER A O 1
ATOM 703 N N . VAL A 1 100 ? -3.377 -3.005 -3.126 1.00 97.38 100 VAL A N 1
ATOM 704 C CA . VAL A 1 100 ? -2.575 -2.488 -2.016 1.00 97.38 100 VAL A CA 1
ATOM 705 C C . VAL A 1 100 ? -1.106 -2.714 -2.318 1.00 97.38 100 VAL A C 1
ATOM 707 O O . VAL A 1 100 ? -0.692 -3.840 -2.587 1.00 97.38 100 VAL A O 1
ATOM 710 N N . VAL A 1 101 ? -0.330 -1.638 -2.253 1.00 96.94 101 VAL A N 1
ATOM 711 C CA . VAL A 1 101 ? 1.122 -1.667 -2.101 1.00 96.94 101 VAL A CA 1
ATOM 712 C C . VAL A 1 101 ? 1.425 -1.300 -0.657 1.00 96.94 101 VAL A C 1
ATOM 714 O O . VAL A 1 101 ? 1.006 -0.242 -0.196 1.00 96.94 101 VAL A O 1
ATOM 717 N N . ALA A 1 102 ? 2.155 -2.159 0.042 1.00 94.56 102 ALA A N 1
ATOM 718 C CA . ALA A 1 102 ? 2.646 -1.910 1.387 1.00 94.56 102 ALA A CA 1
ATOM 719 C C . ALA A 1 102 ? 4.171 -2.033 1.393 1.00 94.56 102 ALA A C 1
ATOM 721 O O . ALA A 1 102 ? 4.711 -3.089 1.069 1.00 94.56 102 ALA A O 1
ATOM 722 N N . ALA A 1 103 ? 4.861 -0.945 1.722 1.00 93.38 103 ALA A N 1
ATOM 723 C CA . ALA A 1 103 ? 6.315 -0.853 1.696 1.00 93.38 103 ALA A CA 1
ATOM 724 C C . ALA A 1 103 ? 6.825 -0.284 3.018 1.00 93.38 103 ALA A C 1
ATOM 726 O O . ALA A 1 103 ? 6.332 0.747 3.468 1.00 93.38 103 ALA A O 1
ATOM 727 N N . ALA A 1 104 ? 7.809 -0.935 3.635 1.00 89.69 104 ALA A N 1
ATOM 728 C CA . ALA A 1 104 ? 8.347 -0.520 4.928 1.00 89.69 104 ALA A CA 1
ATOM 729 C C . ALA A 1 104 ? 9.792 -1.004 5.133 1.00 89.69 104 ALA A C 1
ATOM 731 O O . ALA A 1 104 ? 10.353 -1.770 4.334 1.00 89.69 104 ALA A O 1
ATOM 732 N N . ALA A 1 105 ? 10.405 -0.549 6.222 1.00 83.31 105 ALA A N 1
ATOM 733 C CA . ALA A 1 105 ? 11.537 -1.228 6.828 1.00 83.31 105 ALA A CA 1
ATOM 734 C C . ALA A 1 105 ? 11.090 -2.582 7.420 1.00 83.31 105 ALA A C 1
ATOM 736 O O . ALA A 1 105 ? 9.951 -2.763 7.838 1.00 83.31 105 ALA A O 1
ATOM 737 N N . LEU A 1 106 ? 11.989 -3.567 7.397 1.00 69.88 106 LEU A N 1
ATOM 738 C CA . LEU A 1 106 ? 11.717 -4.937 7.838 1.00 69.88 106 LEU A CA 1
ATOM 739 C C . LEU A 1 106 ? 11.314 -4.991 9.323 1.00 69.88 106 LEU A C 1
ATOM 741 O O . LEU A 1 106 ? 11.961 -4.368 10.157 1.00 69.88 106 LEU A O 1
ATOM 745 N N . VAL A 1 107 ? 10.349 -5.846 9.667 1.00 62.28 107 VAL A N 1
ATOM 746 C CA . VAL A 1 107 ? 10.243 -6.444 11.006 1.00 62.28 107 VAL A CA 1
ATOM 747 C C . VAL A 1 107 ? 10.465 -7.941 10.841 1.00 62.28 107 VAL A C 1
ATOM 749 O O . VAL A 1 107 ? 9.789 -8.584 10.042 1.00 62.28 107 VAL A O 1
ATOM 752 N N . LEU A 1 108 ? 11.447 -8.501 11.549 1.00 55.88 108 LEU A N 1
ATOM 753 C CA . LEU A 1 108 ? 11.673 -9.947 11.553 1.00 55.88 108 LEU A CA 1
ATOM 754 C C . LEU A 1 108 ? 10.408 -10.638 12.093 1.00 55.88 108 LEU A C 1
ATOM 756 O O . LEU A 1 108 ? 9.921 -10.277 13.161 1.00 55.88 108 LEU A O 1
ATOM 760 N N . ASP A 1 109 ? 9.874 -11.597 11.336 1.00 52.09 109 ASP A N 1
ATOM 761 C CA . ASP A 1 109 ? 8.726 -12.450 11.687 1.00 52.09 109 ASP A CA 1
ATOM 762 C C . ASP A 1 109 ? 7.358 -11.765 11.890 1.00 52.09 109 ASP A C 1
ATOM 764 O O . ASP A 1 109 ? 6.378 -12.440 12.211 1.00 52.09 109 ASP A O 1
ATOM 768 N N . ARG A 1 110 ? 7.237 -10.458 11.628 1.00 55.28 110 ARG A N 1
ATOM 769 C CA . ARG A 1 110 ? 5.942 -9.807 11.383 1.00 55.28 110 ARG A CA 1
ATOM 770 C C . ARG A 1 110 ? 5.885 -9.384 9.921 1.00 55.28 110 ARG A C 1
ATOM 772 O O . ARG A 1 110 ? 6.449 -8.366 9.531 1.00 55.28 110 ARG A O 1
ATOM 779 N N . ASP A 1 111 ? 5.220 -10.205 9.111 1.00 55.16 111 ASP A N 1
ATOM 780 C CA . ASP A 1 111 ? 4.785 -9.820 7.767 1.00 55.16 111 ASP A CA 1
ATOM 781 C C . ASP A 1 111 ? 4.035 -8.466 7.850 1.00 55.16 111 ASP A C 1
ATOM 783 O O . ASP A 1 111 ? 3.443 -8.122 8.870 1.00 55.16 111 ASP A O 1
ATOM 787 N N . THR A 1 112 ? 3.990 -7.719 6.748 1.00 59.78 112 THR A N 1
ATOM 788 C CA . THR A 1 112 ? 2.953 -6.698 6.467 1.00 59.78 112 THR A CA 1
ATOM 789 C C . THR A 1 112 ? 1.516 -7.209 6.661 1.00 59.78 112 THR A C 1
ATOM 791 O O . THR A 1 112 ? 0.569 -6.430 6.705 1.00 59.78 112 THR A O 1
ATOM 794 N N . ALA A 1 113 ? 1.405 -8.530 6.788 1.00 56.88 113 ALA A N 1
ATOM 795 C CA . ALA A 1 113 ? 0.379 -9.340 7.390 1.00 56.88 113 ALA A CA 1
ATOM 796 C C . ALA A 1 113 ? -0.998 -9.068 6.779 1.00 56.88 113 ALA A C 1
ATOM 798 O O . ALA A 1 113 ? -1.724 -8.115 7.055 1.00 56.88 113 ALA A O 1
ATOM 799 N N . PHE A 1 114 ? -1.382 -9.999 5.934 1.00 74.00 114 PHE A N 1
ATOM 800 C CA . PHE A 1 114 ? -2.733 -10.142 5.447 1.00 74.00 114 PHE A CA 1
ATOM 801 C C . PHE A 1 114 ? -3.160 -11.510 5.942 1.00 74.00 114 PHE A C 1
ATOM 803 O O . PHE A 1 114 ? -2.459 -12.492 5.706 1.00 74.00 114 PHE A O 1
ATOM 810 N N . ASP A 1 115 ? -4.250 -11.573 6.697 1.00 82.12 115 ASP A N 1
ATOM 811 C CA . ASP A 1 115 ? -4.684 -12.855 7.240 1.00 82.12 115 ASP A CA 1
ATOM 812 C C . ASP A 1 115 ? -5.131 -13.769 6.086 1.00 82.12 115 ASP A C 1
ATOM 814 O O . ASP A 1 115 ? -5.604 -13.263 5.066 1.00 82.12 115 ASP A O 1
ATOM 818 N N . ASP A 1 116 ? -5.102 -15.095 6.273 1.00 81.62 116 ASP A N 1
ATOM 819 C CA . ASP A 1 116 ? -5.473 -16.127 5.273 1.00 81.62 116 ASP A CA 1
ATOM 820 C C . ASP A 1 116 ? -6.863 -15.943 4.620 1.00 81.62 116 ASP A C 1
ATOM 822 O O . ASP A 1 116 ? -7.200 -16.587 3.630 1.00 81.62 116 ASP A O 1
ATOM 826 N N . ARG A 1 117 ? -7.715 -15.082 5.190 1.00 86.25 117 ARG A N 1
ATOM 827 C CA . ARG A 1 117 ? -9.034 -14.710 4.647 1.00 86.25 117 ARG A CA 1
ATOM 828 C C . ARG A 1 117 ? -8.977 -13.537 3.661 1.00 86.25 117 ARG A C 1
ATOM 830 O O . ARG A 1 117 ? -10.031 -13.059 3.238 1.00 86.25 117 ARG A O 1
ATOM 837 N N . SER A 1 118 ? -7.785 -13.044 3.349 1.00 92.31 118 SER A N 1
ATOM 838 C CA . SER A 1 118 ? -7.555 -11.971 2.388 1.00 92.31 118 SER A CA 1
ATOM 839 C C . SER A 1 118 ? -7.378 -12.510 0.964 1.00 92.31 118 SER A C 1
ATOM 841 O O . SER A 1 118 ? -7.164 -13.701 0.751 1.00 92.31 118 SER A O 1
ATOM 843 N N . GLN A 1 119 ? -7.476 -11.627 -0.030 1.00 94.81 119 GLN A N 1
ATOM 844 C CA . GLN A 1 119 ? -7.019 -11.901 -1.394 1.00 94.81 119 GLN A CA 1
ATOM 845 C C . GLN A 1 119 ? -5.514 -12.236 -1.403 1.00 94.81 119 GLN A C 1
ATOM 847 O O . GLN A 1 119 ? -4.794 -11.748 -0.528 1.00 94.81 119 GLN A O 1
ATOM 852 N N . PRO A 1 120 ? -5.026 -13.016 -2.390 1.00 94.31 120 PRO A N 1
ATOM 853 C CA . PRO A 1 120 ? -3.640 -13.471 -2.406 1.00 94.31 120 PRO A CA 1
ATOM 854 C C . PRO A 1 120 ? -2.642 -12.317 -2.373 1.00 94.31 120 PRO A C 1
ATOM 856 O O . PRO A 1 120 ? -2.862 -11.285 -3.012 1.00 94.31 120 PRO A O 1
ATOM 859 N N . VAL A 1 121 ? -1.525 -12.493 -1.674 1.00 92.44 121 VAL A N 1
ATOM 860 C CA . VAL A 1 121 ? -0.499 -11.464 -1.480 1.00 92.44 121 VAL A CA 1
ATOM 861 C C . VAL A 1 121 ? 0.845 -11.942 -1.996 1.00 92.44 121 VAL A C 1
ATOM 863 O O . VAL A 1 121 ? 1.323 -13.032 -1.684 1.00 92.44 121 VAL A O 1
ATOM 866 N N . LEU A 1 122 ? 1.498 -11.081 -2.767 1.00 93.69 122 LEU A N 1
ATOM 867 C CA . LEU A 1 122 ? 2.896 -11.213 -3.126 1.00 93.69 122 LEU A CA 1
ATOM 868 C C . LEU A 1 122 ? 3.760 -10.499 -2.083 1.00 93.69 122 LEU A C 1
ATOM 870 O O . LEU A 1 122 ? 3.845 -9.274 -2.103 1.00 93.69 122 LEU A O 1
ATOM 874 N N . TYR A 1 123 ? 4.419 -11.261 -1.213 1.00 91.50 123 TYR A N 1
ATOM 875 C CA . TYR A 1 123 ? 5.398 -10.736 -0.258 1.00 91.50 123 TYR A CA 1
ATOM 876 C C . TYR A 1 123 ? 6.825 -10.832 -0.812 1.00 91.50 123 TYR A C 1
ATOM 878 O O . TYR A 1 123 ? 7.233 -11.858 -1.375 1.00 91.50 123 TYR A O 1
ATOM 886 N N . VAL A 1 124 ? 7.600 -9.768 -0.617 1.00 90.69 124 VAL A N 1
ATOM 887 C CA . VAL A 1 124 ? 9.009 -9.672 -0.992 1.00 90.69 124 VAL A CA 1
ATOM 888 C C . VAL A 1 124 ? 9.799 -9.103 0.179 1.00 90.69 124 VAL A C 1
ATOM 890 O O . VAL A 1 124 ? 9.616 -7.949 0.555 1.00 90.69 124 VAL A O 1
ATOM 893 N N . ASP A 1 125 ? 10.727 -9.899 0.703 1.00 90.06 125 ASP A N 1
ATOM 894 C CA . ASP A 1 125 ? 11.865 -9.400 1.472 1.00 90.06 125 ASP A CA 1
ATOM 895 C C . ASP A 1 125 ? 13.043 -9.243 0.506 1.00 90.06 125 ASP A C 1
ATOM 897 O O . ASP A 1 125 ? 13.443 -10.202 -0.167 1.00 90.06 125 ASP A O 1
ATOM 901 N N . PHE A 1 126 ? 13.552 -8.018 0.374 1.00 89.75 126 PHE A N 1
ATOM 902 C CA . PHE A 1 126 ? 14.707 -7.751 -0.469 1.00 89.75 126 PHE A CA 1
ATOM 903 C C . PHE A 1 126 ? 16.017 -8.138 0.213 1.00 89.75 126 PHE A C 1
ATOM 905 O O . PHE A 1 126 ? 16.998 -8.293 -0.489 1.00 89.75 126 PHE A O 1
ATOM 912 N N . HIS A 1 127 ? 16.087 -8.301 1.536 1.00 87.44 127 HIS A N 1
ATOM 913 C CA . HIS A 1 127 ? 17.322 -8.533 2.308 1.00 87.44 127 HIS A CA 1
ATOM 914 C C . HIS A 1 127 ? 18.392 -7.422 2.202 1.00 87.44 127 HIS A C 1
ATOM 916 O O . HIS A 1 127 ? 19.421 -7.478 2.876 1.00 87.44 127 HIS A O 1
ATOM 922 N N . TRP A 1 128 ? 18.162 -6.394 1.385 1.00 90.69 128 TRP A N 1
ATOM 923 C CA . TRP A 1 128 ? 18.985 -5.197 1.248 1.00 90.69 128 TRP A CA 1
ATOM 924 C C . TRP A 1 128 ? 18.093 -3.960 1.128 1.00 90.69 128 TRP A C 1
ATOM 926 O O . TRP A 1 128 ? 16.913 -4.047 0.788 1.00 90.69 128 TRP A O 1
ATOM 936 N N . ARG A 1 129 ? 18.685 -2.790 1.377 1.00 92.38 129 ARG A N 1
ATOM 937 C CA . ARG A 1 129 ? 18.008 -1.499 1.247 1.00 92.38 129 ARG A CA 1
ATOM 938 C C . ARG A 1 129 ? 17.725 -1.179 -0.219 1.00 92.38 129 ARG A C 1
ATOM 940 O O . ARG A 1 129 ? 18.658 -1.025 -1.007 1.00 92.38 129 ARG A O 1
ATOM 947 N N . VAL A 1 130 ? 16.454 -1.035 -0.579 1.00 95.19 130 VAL A N 1
ATOM 948 C CA . VAL A 1 130 ? 16.031 -0.431 -1.847 1.00 95.19 130 VAL A CA 1
ATOM 949 C C . VAL A 1 130 ? 15.889 1.070 -1.619 1.00 95.19 130 VAL A C 1
ATOM 951 O O . VAL A 1 130 ? 15.140 1.491 -0.743 1.00 95.19 130 VAL A O 1
ATOM 954 N N . GLU A 1 131 ? 16.631 1.885 -2.369 1.00 96.31 131 GLU A N 1
ATOM 955 C CA . GLU A 1 131 ? 16.633 3.338 -2.167 1.00 96.31 131 GLU A CA 1
ATOM 956 C C . GLU A 1 131 ? 15.358 4.011 -2.685 1.00 96.31 131 GLU A C 1
ATOM 958 O O . GLU A 1 131 ? 14.746 3.562 -3.661 1.00 96.31 131 GLU A O 1
ATOM 963 N N . ALA A 1 132 ? 15.004 5.137 -2.058 1.00 96.75 132 ALA A N 1
ATOM 964 C CA . ALA A 1 132 ? 13.936 6.012 -2.533 1.00 96.75 132 ALA A CA 1
ATOM 965 C C . ALA A 1 132 ? 14.148 6.409 -4.004 1.00 96.75 132 ALA A C 1
ATOM 967 O O . ALA A 1 132 ? 15.273 6.549 -4.482 1.00 96.75 132 ALA A O 1
ATOM 968 N N . GLY A 1 133 ? 13.049 6.592 -4.728 1.00 97.88 133 GLY A N 1
ATOM 969 C CA . GLY A 1 133 ? 13.028 6.868 -6.162 1.00 97.88 133 GLY A CA 1
ATOM 970 C C . GLY A 1 133 ? 13.126 5.621 -7.045 1.00 97.88 133 GLY A C 1
ATOM 971 O O . GLY A 1 133 ? 12.800 5.710 -8.232 1.00 97.88 133 GLY A O 1
ATOM 972 N N . THR A 1 134 ? 13.511 4.463 -6.492 1.00 98.38 134 THR A N 1
ATOM 973 C CA . THR A 1 134 ? 13.537 3.192 -7.229 1.00 98.38 134 THR A CA 1
ATOM 974 C C . THR A 1 134 ? 12.119 2.765 -7.603 1.00 98.38 134 THR A C 1
ATOM 976 O O . THR A 1 134 ? 11.219 2.760 -6.761 1.00 98.38 134 THR A O 1
ATOM 979 N N . LEU A 1 135 ? 11.921 2.371 -8.863 1.00 98.69 135 LEU A N 1
ATOM 980 C CA . LEU A 1 135 ? 10.690 1.710 -9.291 1.00 98.69 135 LEU A CA 1
ATOM 981 C C . LEU A 1 135 ? 10.692 0.256 -8.824 1.00 98.69 135 LEU A C 1
ATOM 983 O O . LEU A 1 135 ? 11.640 -0.475 -9.101 1.00 98.69 135 LEU A O 1
ATOM 987 N N . VAL A 1 136 ? 9.620 -0.162 -8.164 1.00 98.44 136 VAL A N 1
ATOM 988 C CA . VAL A 1 136 ? 9.289 -1.554 -7.872 1.00 98.44 136 VAL A CA 1
ATOM 989 C C . VAL A 1 136 ? 8.099 -1.919 -8.747 1.00 98.44 136 VAL A C 1
ATOM 991 O O . VAL A 1 136 ? 7.046 -1.285 -8.663 1.00 98.44 136 VAL A O 1
ATOM 994 N N . SER A 1 137 ? 8.267 -2.914 -9.615 1.00 98.38 137 SER A N 1
ATOM 995 C CA . SER A 1 137 ? 7.185 -3.389 -10.482 1.00 98.38 137 SER A CA 1
ATOM 996 C C . SER A 1 137 ? 6.941 -4.876 -10.306 1.00 98.38 137 SER A C 1
ATOM 998 O O . SER A 1 137 ? 7.875 -5.642 -10.080 1.00 98.38 137 SER A O 1
ATOM 1000 N N . VAL A 1 138 ? 5.685 -5.290 -10.444 1.00 98.19 138 VAL A N 1
ATOM 1001 C CA . VAL A 1 138 ? 5.290 -6.701 -10.445 1.00 98.19 138 VAL A CA 1
ATOM 1002 C C . VAL A 1 138 ? 4.718 -7.036 -11.809 1.00 98.19 138 VAL A C 1
ATOM 1004 O O . VAL A 1 138 ? 3.799 -6.365 -12.278 1.00 98.19 138 VAL A O 1
ATOM 1007 N N . SER A 1 139 ? 5.245 -8.086 -12.428 1.00 97.25 139 SER A N 1
ATOM 1008 C CA . SER A 1 139 ? 4.740 -8.635 -13.686 1.00 97.25 139 SER A CA 1
ATOM 1009 C C . SER A 1 139 ? 4.149 -10.026 -13.488 1.00 97.25 139 SER A C 1
ATOM 1011 O O . SER A 1 139 ? 4.628 -10.825 -12.678 1.00 97.25 139 SER A O 1
ATOM 1013 N N . GLY A 1 140 ? 3.069 -10.288 -14.214 1.00 95.31 140 GLY A N 1
ATOM 1014 C CA . GLY A 1 140 ? 2.418 -11.584 -14.323 1.00 95.31 140 GLY A CA 1
ATOM 1015 C C . GLY A 1 140 ? 2.322 -12.045 -15.782 1.00 95.31 140 GLY A C 1
ATOM 1016 O O . GLY A 1 140 ? 2.873 -11.397 -16.672 1.00 95.31 140 GLY A O 1
ATOM 1017 N N . PRO A 1 141 ? 1.601 -13.151 -16.037 1.00 92.56 141 PRO A N 1
ATOM 1018 C CA . PRO A 1 141 ? 1.444 -13.723 -17.377 1.00 92.56 141 PRO A CA 1
ATOM 1019 C C . PRO A 1 141 ? 0.874 -12.747 -18.415 1.00 92.56 141 PRO A C 1
ATOM 1021 O O . PRO A 1 141 ? 1.270 -12.795 -19.575 1.00 92.56 141 PRO A O 1
ATOM 1024 N N . ASP A 1 142 ? -0.007 -11.841 -17.981 1.00 92.62 142 ASP A N 1
ATOM 1025 C CA . ASP A 1 142 ? -0.713 -10.888 -18.846 1.00 92.62 142 ASP A CA 1
ATOM 1026 C C . ASP A 1 142 ? -0.051 -9.495 -18.892 1.00 92.62 142 ASP A C 1
ATOM 1028 O O . ASP A 1 142 ? -0.622 -8.547 -19.430 1.00 92.62 142 ASP A O 1
ATOM 1032 N N . GLY A 1 143 ? 1.153 -9.352 -18.324 1.00 95.19 143 GLY A N 1
ATOM 1033 C CA . GLY A 1 143 ? 1.908 -8.098 -18.280 1.00 95.19 143 GLY A CA 1
ATOM 1034 C C . GLY A 1 143 ? 2.115 -7.543 -16.869 1.00 95.19 143 GLY A C 1
ATOM 1035 O O . GLY A 1 143 ? 1.979 -8.245 -15.864 1.00 95.19 143 GLY A O 1
ATOM 1036 N N . PHE A 1 144 ? 2.503 -6.269 -16.786 1.00 97.56 144 PHE A N 1
ATOM 1037 C CA . PHE A 1 144 ? 2.746 -5.594 -15.511 1.00 97.56 144 PHE A CA 1
ATOM 1038 C C . PHE A 1 144 ? 1.436 -5.280 -14.782 1.00 97.56 144 PHE A C 1
ATOM 1040 O O . PHE A 1 144 ? 0.514 -4.700 -15.347 1.00 97.56 144 PHE A O 1
ATOM 1047 N N . LEU A 1 145 ? 1.377 -5.656 -13.505 1.00 97.44 145 LEU A N 1
ATOM 1048 C CA . LEU A 1 145 ? 0.219 -5.477 -12.626 1.00 97.44 145 LEU A CA 1
ATOM 1049 C C . LEU A 1 145 ? 0.312 -4.188 -11.808 1.00 97.44 145 LEU A C 1
ATOM 1051 O O . LEU A 1 145 ? -0.699 -3.553 -11.524 1.00 97.44 145 LEU A O 1
ATOM 1055 N N . VAL A 1 146 ? 1.530 -3.813 -11.415 1.00 98.25 146 VAL A N 1
ATOM 1056 C CA . VAL A 1 146 ? 1.818 -2.574 -10.691 1.00 98.25 146 VAL A CA 1
ATOM 1057 C C . VAL A 1 146 ? 3.221 -2.095 -11.036 1.00 98.25 146 VAL A C 1
ATOM 1059 O O . VAL A 1 146 ? 4.141 -2.903 -11.174 1.00 98.25 146 VAL A O 1
ATOM 1062 N N . THR A 1 147 ? 3.375 -0.779 -11.144 1.00 98.69 147 THR A N 1
ATOM 1063 C CA . THR A 1 147 ? 4.660 -0.081 -11.154 1.00 98.69 147 THR A CA 1
ATOM 1064 C C . THR A 1 147 ? 4.546 1.062 -10.161 1.00 98.69 147 THR A C 1
ATOM 1066 O O . THR A 1 147 ? 3.673 1.916 -10.296 1.00 98.69 147 THR A O 1
ATOM 1069 N N . TYR A 1 148 ? 5.391 1.040 -9.138 1.00 98.56 148 TYR A N 1
ATOM 1070 C CA . TYR A 1 148 ? 5.349 1.952 -8.004 1.00 98.56 148 TYR A CA 1
ATOM 1071 C C . TYR A 1 148 ? 6.744 2.528 -7.757 1.00 98.56 148 TYR A C 1
ATOM 1073 O O . TYR A 1 148 ? 7.721 1.786 -7.672 1.00 98.56 148 TYR A O 1
ATOM 1081 N N . ARG A 1 149 ? 6.853 3.849 -7.640 1.00 98.50 149 ARG A N 1
ATOM 1082 C CA . ARG A 1 149 ? 8.065 4.539 -7.209 1.00 98.50 149 ARG A CA 1
ATOM 1083 C C . ARG A 1 149 ? 8.066 4.624 -5.695 1.00 98.50 149 ARG A C 1
ATOM 1085 O O . ARG A 1 149 ? 7.237 5.319 -5.120 1.00 98.50 149 ARG A O 1
ATOM 1092 N N . ALA A 1 150 ? 9.045 3.984 -5.068 1.00 97.00 150 ALA A N 1
ATOM 1093 C CA . ALA A 1 150 ? 9.234 4.075 -3.630 1.00 97.00 150 ALA A CA 1
ATOM 1094 C C . ALA A 1 150 ? 9.536 5.534 -3.229 1.00 97.00 150 ALA A C 1
ATOM 1096 O O . ALA A 1 150 ? 10.594 6.045 -3.604 1.00 97.00 150 ALA A O 1
ATOM 1097 N N . PRO A 1 151 ? 8.665 6.238 -2.481 1.00 95.31 151 PRO A N 1
ATOM 1098 C CA . PRO A 1 151 ? 8.926 7.615 -2.067 1.00 95.31 151 PRO A CA 1
ATOM 1099 C C . PRO A 1 151 ? 9.975 7.670 -0.950 1.00 95.31 151 PRO A C 1
ATOM 1101 O O . PRO A 1 151 ? 10.555 8.718 -0.673 1.00 95.31 151 PRO A O 1
ATOM 1104 N N . ARG A 1 152 ? 10.230 6.529 -0.304 1.00 93.62 152 ARG A N 1
ATOM 1105 C CA . ARG A 1 152 ? 11.175 6.346 0.794 1.00 93.62 152 ARG A CA 1
ATOM 1106 C C . ARG A 1 152 ? 11.933 5.031 0.600 1.00 93.62 152 ARG A C 1
ATOM 1108 O O . ARG A 1 152 ? 11.447 4.168 -0.132 1.00 93.62 152 ARG A O 1
ATOM 1115 N N . PRO A 1 153 ? 13.109 4.861 1.225 1.00 94.25 153 PRO A N 1
ATOM 1116 C CA . PRO A 1 153 ? 13.792 3.577 1.213 1.00 94.25 153 PRO A CA 1
ATOM 1117 C C . PRO A 1 153 ? 12.929 2.479 1.844 1.00 94.25 153 PRO A C 1
ATOM 1119 O O . PRO A 1 153 ? 12.226 2.741 2.820 1.00 94.25 153 PRO A O 1
ATOM 1122 N N . LEU A 1 154 ? 13.013 1.263 1.308 1.00 92.88 154 LEU A N 1
ATOM 1123 C CA . LEU A 1 154 ? 12.259 0.095 1.773 1.00 92.88 154 LEU A CA 1
ATOM 1124 C C . LEU A 1 154 ? 13.132 -1.164 1.798 1.00 92.88 154 LEU A C 1
ATOM 1126 O O . LEU A 1 154 ? 14.147 -1.251 1.104 1.00 92.88 154 LEU A O 1
ATOM 1130 N N . TRP A 1 155 ? 12.710 -2.146 2.591 1.00 91.94 155 TRP A N 1
ATOM 1131 C CA . TRP A 1 155 ? 13.298 -3.492 2.653 1.00 91.94 155 TRP A CA 1
ATOM 1132 C C . TRP A 1 155 ? 12.273 -4.566 2.328 1.00 91.94 155 TRP A C 1
ATOM 1134 O O . TRP A 1 155 ? 12.622 -5.596 1.755 1.00 91.94 155 TRP A O 1
ATOM 1144 N N . THR A 1 156 ? 11.016 -4.314 2.680 1.00 90.81 156 THR A N 1
ATOM 1145 C CA . THR A 1 156 ? 9.903 -5.200 2.382 1.00 90.81 156 THR A CA 1
ATOM 1146 C C . THR A 1 156 ? 8.933 -4.518 1.438 1.00 90.81 156 THR A C 1
ATOM 1148 O O . THR A 1 156 ? 8.763 -3.294 1.436 1.00 90.81 156 THR A O 1
ATOM 1151 N N . PHE A 1 157 ? 8.314 -5.335 0.601 1.00 92.75 157 PHE A N 1
ATOM 1152 C CA . PHE A 1 157 ? 7.267 -4.922 -0.308 1.00 92.75 157 PHE A CA 1
ATOM 1153 C C . PHE A 1 157 ? 6.219 -6.018 -0.365 1.00 92.75 157 PHE A C 1
ATOM 1155 O O . PHE A 1 157 ? 6.527 -7.168 -0.683 1.00 92.75 157 PHE A O 1
ATOM 1162 N N . SER A 1 158 ? 4.980 -5.632 -0.111 1.00 93.38 158 SER A N 1
ATOM 1163 C CA . SER A 1 158 ? 3.824 -6.480 -0.314 1.00 93.38 158 SER A CA 1
ATOM 1164 C C . SER A 1 158 ? 2.898 -5.865 -1.326 1.00 93.38 158 SER A C 1
ATOM 1166 O O . SER A 1 158 ? 2.605 -4.669 -1.290 1.00 93.38 158 SER A O 1
ATOM 1168 N N . PHE A 1 159 ? 2.416 -6.713 -2.219 1.00 95.50 159 PHE A N 1
ATOM 1169 C CA . PHE A 1 159 ? 1.447 -6.327 -3.215 1.00 95.50 159 PHE A CA 1
ATOM 1170 C C . PHE A 1 159 ? 0.288 -7.300 -3.222 1.00 95.50 159 PHE A C 1
ATOM 1172 O O . PHE A 1 159 ? 0.474 -8.514 -3.286 1.00 95.50 159 PHE A O 1
ATOM 1179 N N . THR A 1 160 ? -0.916 -6.751 -3.217 1.00 95.88 160 THR A N 1
ATOM 1180 C CA . THR A 1 160 ? -2.111 -7.514 -3.525 1.00 95.88 160 THR A CA 1
ATOM 1181 C C . THR A 1 160 ? -3.023 -6.741 -4.461 1.00 95.88 160 THR A C 1
ATOM 1183 O O . THR A 1 160 ? -3.073 -5.515 -4.422 1.00 95.88 160 THR A O 1
ATOM 1186 N N . ALA A 1 161 ? -3.728 -7.462 -5.326 1.00 96.25 161 ALA A N 1
ATOM 1187 C CA . ALA A 1 161 ? -4.734 -6.930 -6.232 1.00 96.25 161 ALA A CA 1
ATOM 1188 C C . ALA A 1 161 ? -5.739 -8.040 -6.583 1.00 96.25 161 ALA A C 1
ATOM 1190 O O . ALA A 1 161 ? -5.382 -9.219 -6.492 1.00 96.25 161 ALA A O 1
ATOM 1191 N N . PRO A 1 162 ? -6.950 -7.712 -7.077 1.00 92.81 162 PRO A N 1
ATOM 1192 C CA . PRO A 1 162 ? -7.959 -8.720 -7.415 1.00 92.81 162 PRO A CA 1
ATOM 1193 C C . PRO A 1 162 ? -7.515 -9.709 -8.507 1.00 92.81 162 PRO A C 1
ATOM 1195 O O . PRO A 1 162 ? -8.117 -10.766 -8.656 1.00 92.81 162 PRO A O 1
ATOM 1198 N N . GLY A 1 163 ? -6.475 -9.371 -9.280 1.00 87.94 163 GLY A N 1
ATOM 1199 C CA . GLY A 1 163 ? -5.890 -10.237 -10.309 1.00 87.94 163 GLY A CA 1
ATOM 1200 C C . GLY A 1 163 ? -4.806 -11.204 -9.814 1.00 87.94 163 GLY A C 1
ATOM 1201 O O . GLY A 1 163 ? -4.263 -11.953 -10.626 1.00 87.94 163 GLY A O 1
ATOM 1202 N N . LEU A 1 164 ? -4.443 -11.193 -8.523 1.00 95.12 164 LEU A N 1
ATOM 1203 C CA . LEU A 1 164 ? -3.490 -12.169 -7.992 1.00 95.12 164 LEU A CA 1
ATOM 1204 C C . LEU A 1 164 ? -4.154 -13.528 -7.753 1.00 95.12 164 LEU A C 1
ATOM 1206 O O . LEU A 1 164 ? -5.262 -13.624 -7.233 1.00 95.12 164 LEU A O 1
ATOM 1210 N N . VAL A 1 165 ? -3.435 -14.590 -8.108 1.00 95.62 165 VAL A N 1
ATOM 1211 C CA . VAL A 1 165 ? -3.863 -15.983 -7.981 1.00 95.62 165 VAL A CA 1
ATOM 1212 C C . VAL A 1 165 ? -2.950 -16.681 -6.978 1.00 95.62 165 VAL A C 1
ATOM 1214 O O . VAL A 1 165 ? -1.728 -16.683 -7.142 1.00 95.62 165 VAL A O 1
ATOM 1217 N N . ALA A 1 166 ? -3.534 -17.294 -5.946 1.00 94.00 166 ALA A N 1
ATOM 1218 C CA . ALA A 1 166 ? -2.780 -18.029 -4.934 1.00 94.00 166 ALA A CA 1
ATOM 1219 C C . ALA A 1 166 ? -1.927 -19.136 -5.574 1.00 94.00 166 ALA A C 1
ATOM 1221 O O . ALA A 1 166 ? -2.374 -19.882 -6.447 1.00 94.00 166 ALA A O 1
ATOM 1222 N N . GLY A 1 167 ? -0.667 -19.225 -5.159 1.00 94.75 167 GLY A N 1
ATOM 1223 C CA . GLY A 1 167 ? 0.319 -20.157 -5.696 1.00 94.75 167 GLY A CA 1
ATOM 1224 C C . GLY A 1 167 ? 0.927 -19.752 -7.042 1.00 94.75 167 GLY A C 1
ATOM 1225 O O . GLY A 1 167 ? 1.961 -20.320 -7.409 1.00 94.75 167 GLY A O 1
ATOM 1226 N N . GLN A 1 168 ? 0.374 -18.773 -7.767 1.00 96.69 168 GLN A N 1
ATOM 1227 C CA . GLN A 1 168 ? 0.955 -18.289 -9.020 1.00 96.69 168 GLN A CA 1
ATOM 1228 C C . GLN A 1 168 ? 2.237 -17.494 -8.757 1.00 96.69 168 GLN A C 1
ATOM 1230 O O . GLN A 1 168 ? 2.356 -16.776 -7.765 1.00 96.69 168 GLN A O 1
ATOM 1235 N N . ALA A 1 169 ? 3.217 -17.659 -9.646 1.00 96.56 169 ALA A N 1
ATOM 1236 C CA . ALA A 1 169 ? 4.484 -16.949 -9.591 1.00 96.56 169 ALA A CA 1
ATOM 1237 C C . ALA A 1 169 ? 4.393 -15.621 -10.361 1.00 96.56 169 ALA A C 1
ATOM 1239 O O . ALA A 1 169 ? 3.904 -15.596 -11.489 1.00 96.56 169 ALA A O 1
ATOM 1240 N N . TYR A 1 170 ? 4.897 -14.550 -9.757 1.00 97.69 170 TYR A N 1
ATOM 1241 C CA . TYR A 1 170 ? 4.963 -13.204 -10.321 1.00 97.69 170 TYR A CA 1
ATOM 1242 C C . TYR A 1 170 ? 6.388 -12.679 -10.200 1.00 97.69 170 TYR A C 1
ATOM 1244 O O . TYR A 1 170 ? 7.037 -12.890 -9.174 1.00 97.69 170 TYR A O 1
ATOM 1252 N N . GLU A 1 171 ? 6.893 -12.017 -11.235 1.00 97.69 171 GLU A N 1
ATOM 1253 C CA . GLU A 1 171 ? 8.262 -11.509 -11.253 1.00 97.69 171 GLU A CA 1
ATOM 1254 C C . GLU A 1 171 ? 8.324 -10.070 -10.746 1.00 97.69 171 GLU A C 1
ATOM 1256 O O . GLU A 1 171 ? 7.561 -9.205 -11.183 1.00 97.69 171 GLU A O 1
ATOM 1261 N N . VAL A 1 172 ? 9.254 -9.826 -9.822 1.00 97.81 172 VAL A N 1
ATOM 1262 C CA . VAL A 1 172 ? 9.499 -8.513 -9.220 1.00 97.81 172 VAL A CA 1
ATOM 1263 C C . VAL A 1 172 ? 10.666 -7.848 -9.939 1.00 97.81 172 VAL A C 1
ATOM 1265 O O . VAL A 1 172 ? 11.727 -8.451 -10.089 1.00 97.81 172 VAL A O 1
ATOM 1268 N N . TRP A 1 173 ? 10.496 -6.596 -10.343 1.00 98.25 173 TRP A N 1
ATOM 1269 C CA . TRP A 1 173 ? 11.475 -5.802 -11.083 1.00 98.25 173 TRP A CA 1
ATOM 1270 C C . TRP A 1 173 ? 11.875 -4.567 -10.280 1.00 98.25 173 TRP A C 1
ATOM 1272 O O . TRP A 1 173 ? 11.020 -3.933 -9.662 1.00 98.25 173 TRP A O 1
ATOM 1282 N N . LEU A 1 174 ? 13.165 -4.213 -10.314 1.00 98.25 174 LEU A N 1
ATOM 1283 C CA . LEU A 1 174 ? 13.687 -2.976 -9.725 1.00 98.25 174 LEU A CA 1
ATOM 1284 C C . LEU A 1 174 ? 14.303 -2.052 -10.785 1.00 98.25 174 LEU A C 1
ATOM 1286 O O . LEU A 1 174 ? 15.147 -2.485 -11.575 1.00 98.25 174 LEU A O 1
ATOM 1290 N N . GLY A 1 175 ? 13.956 -0.766 -10.732 1.00 98.06 175 GLY A N 1
ATOM 1291 C CA . GLY A 1 175 ? 14.454 0.275 -11.635 1.00 98.06 175 GLY A CA 1
ATOM 1292 C C . GLY A 1 175 ? 13.768 0.271 -13.005 1.00 98.06 175 GLY A C 1
ATOM 1293 O O . GLY A 1 175 ? 12.620 -0.145 -13.127 1.00 98.06 175 GLY A O 1
ATOM 1294 N N . GLY A 1 176 ? 14.484 0.742 -14.027 1.00 97.88 176 GLY A N 1
ATOM 1295 C CA . GLY A 1 176 ? 13.943 0.943 -15.375 1.00 97.88 176 GLY A CA 1
ATOM 1296 C C . GLY A 1 176 ? 13.286 2.313 -15.562 1.00 97.88 176 GLY A C 1
ATOM 1297 O O . GLY A 1 176 ? 13.299 3.155 -14.661 1.00 97.88 176 GLY A O 1
ATOM 1298 N N . THR A 1 177 ? 12.730 2.524 -16.750 1.00 98.44 177 THR A N 1
ATOM 1299 C CA . THR A 1 177 ? 11.971 3.727 -17.118 1.00 98.44 177 THR A CA 1
ATOM 1300 C C . THR A 1 177 ? 10.483 3.390 -17.092 1.00 98.44 177 THR A C 1
ATOM 1302 O O . THR A 1 177 ? 10.102 2.397 -17.706 1.00 98.44 177 THR A O 1
ATOM 1305 N N . PRO A 1 178 ? 9.625 4.159 -16.401 1.00 98.31 178 PRO A N 1
ATOM 1306 C CA . PRO A 1 178 ? 8.206 3.836 -16.343 1.00 98.31 178 PRO A CA 1
ATOM 1307 C C . PRO A 1 178 ? 7.533 4.083 -17.698 1.00 98.31 178 PRO A C 1
ATOM 1309 O O . PRO A 1 178 ? 7.834 5.065 -18.373 1.00 98.31 178 PRO A 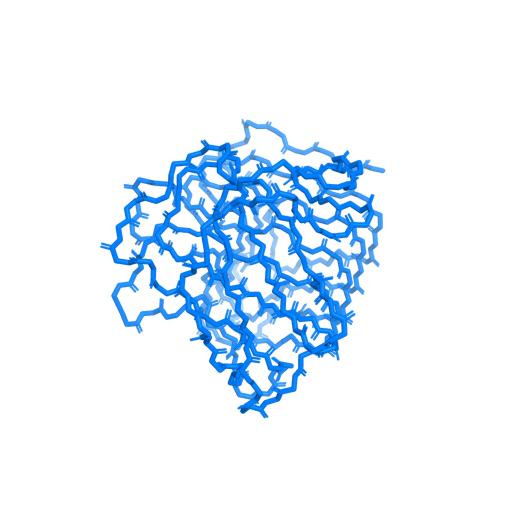O 1
ATOM 1312 N N . VAL A 1 179 ? 6.604 3.202 -18.073 1.00 98.38 179 VAL A N 1
ATOM 1313 C CA . VAL A 1 179 ? 5.813 3.321 -19.314 1.00 98.38 179 VAL A CA 1
ATOM 1314 C C . VAL A 1 179 ? 4.644 4.294 -19.142 1.00 98.38 179 VAL A C 1
ATOM 1316 O O . VAL A 1 179 ? 4.321 5.057 -20.051 1.00 98.38 179 VAL A O 1
ATOM 1319 N N . GLY A 1 180 ? 3.977 4.242 -17.988 1.00 97.88 180 GLY A N 1
ATOM 1320 C CA . GLY A 1 180 ? 2.795 5.048 -17.701 1.00 97.88 180 GLY A CA 1
ATOM 1321 C C . GLY A 1 180 ? 3.086 6.455 -17.194 1.00 97.88 180 GLY A C 1
ATOM 1322 O O . GLY A 1 180 ? 4.228 6.833 -16.935 1.00 97.88 180 GLY A O 1
ATOM 1323 N N . ALA A 1 181 ? 2.014 7.221 -16.993 1.00 98.31 181 ALA A N 1
ATOM 1324 C CA . ALA A 1 181 ? 2.072 8.479 -16.260 1.00 98.31 181 ALA A CA 1
ATOM 1325 C C . ALA A 1 181 ? 2.117 8.211 -14.750 1.00 98.31 181 ALA A C 1
ATOM 1327 O O . ALA A 1 181 ? 1.442 7.303 -14.259 1.00 98.31 181 ALA A O 1
ATOM 1328 N N . GLU A 1 182 ? 2.891 9.016 -14.022 1.00 98.25 182 GLU A N 1
ATOM 1329 C CA . GLU A 1 182 ? 2.941 8.975 -12.559 1.00 98.25 182 GLU A CA 1
ATOM 1330 C C . GLU A 1 182 ? 1.670 9.611 -11.977 1.00 98.25 182 GLU A C 1
ATOM 1332 O O . GLU A 1 182 ? 1.311 10.743 -12.303 1.00 98.25 182 GLU A O 1
ATOM 1337 N N . LEU A 1 183 ? 0.979 8.858 -11.129 1.00 97.12 183 LEU A N 1
ATOM 1338 C CA . LEU A 1 183 ? -0.155 9.281 -10.320 1.00 97.12 183 LEU A CA 1
ATOM 1339 C C . LEU A 1 183 ? 0.322 9.648 -8.908 1.00 97.12 183 LEU A C 1
ATOM 1341 O O . LEU A 1 183 ? 1.447 9.345 -8.504 1.00 97.12 183 LEU A O 1
ATOM 1345 N N . GLU A 1 184 ? -0.566 10.271 -8.131 1.00 95.44 184 GLU A N 1
ATOM 1346 C CA . GLU A 1 184 ? -0.317 10.634 -6.732 1.00 95.44 184 GLU A CA 1
ATOM 1347 C C . GLU A 1 184 ? 0.249 9.444 -5.930 1.00 95.44 184 GLU A C 1
ATOM 1349 O O . GLU A 1 184 ? -0.263 8.324 -6.005 1.00 95.44 184 GLU A O 1
ATOM 1354 N N . GLY A 1 185 ? 1.308 9.685 -5.155 1.00 95.19 185 GLY A N 1
ATOM 1355 C CA . GLY A 1 185 ? 1.969 8.658 -4.343 1.00 95.19 185 GLY A CA 1
ATOM 1356 C C . GLY A 1 185 ? 2.890 7.692 -5.097 1.00 95.19 185 GLY A C 1
ATOM 1357 O O . GLY A 1 185 ? 3.349 6.723 -4.498 1.00 95.19 185 GLY A O 1
ATOM 1358 N N . GLY A 1 186 ? 3.182 7.946 -6.377 1.00 97.00 186 GLY A N 1
ATOM 1359 C CA . GLY A 1 186 ? 4.215 7.226 -7.130 1.00 97.00 186 GLY A CA 1
ATOM 1360 C C . GLY A 1 186 ? 3.727 5.983 -7.876 1.00 97.00 186 GLY A C 1
ATOM 1361 O O . GLY A 1 186 ? 4.543 5.183 -8.323 1.00 97.00 186 GLY A O 1
ATOM 1362 N N . LEU A 1 187 ? 2.417 5.783 -8.022 1.00 98.19 187 LEU A N 1
ATOM 1363 C CA . LEU A 1 187 ? 1.857 4.707 -8.848 1.00 98.19 187 LEU A CA 1
ATOM 1364 C C . LEU A 1 187 ? 1.861 5.098 -10.330 1.00 98.19 187 LEU A C 1
ATOM 1366 O O . LEU A 1 187 ? 1.530 6.229 -10.653 1.00 98.19 187 LEU A O 1
ATOM 1370 N N . PHE A 1 188 ? 2.142 4.168 -11.239 1.00 98.56 188 PHE A N 1
ATOM 1371 C CA . PHE A 1 188 ? 2.126 4.431 -12.681 1.00 98.56 188 PHE A CA 1
ATOM 1372 C C . PHE A 1 188 ? 0.958 3.754 -13.393 1.00 98.56 188 PHE A C 1
ATOM 1374 O O . PHE A 1 188 ? 0.653 2.588 -13.133 1.00 98.56 188 PHE A O 1
ATOM 1381 N N . ALA A 1 189 ? 0.338 4.484 -14.325 1.00 97.38 189 ALA A N 1
ATOM 1382 C CA . ALA A 1 189 ? -0.753 3.993 -15.161 1.00 97.38 189 ALA A CA 1
ATOM 1383 C C . ALA A 1 189 ? -0.531 4.342 -16.654 1.00 97.38 189 ALA A C 1
ATOM 1385 O O . ALA A 1 189 ? -0.394 5.524 -16.983 1.00 97.38 189 ALA A O 1
ATOM 1386 N N . PRO A 1 190 ? -0.522 3.351 -17.571 1.00 97.62 190 PRO A N 1
ATOM 1387 C CA . PRO A 1 190 ? -0.499 1.910 -17.292 1.00 97.62 190 PRO A CA 1
ATOM 1388 C C . PRO A 1 190 ? 0.757 1.482 -16.511 1.00 97.62 190 PRO A C 1
ATOM 1390 O O . PRO A 1 190 ? 1.788 2.152 -16.560 1.00 97.62 190 PRO A O 1
ATOM 1393 N N . ALA A 1 191 ? 0.668 0.361 -15.792 1.00 98.06 191 ALA A N 1
ATOM 1394 C CA . ALA A 1 191 ? 1.839 -0.251 -15.173 1.00 98.06 191 ALA A CA 1
ATOM 1395 C C . ALA A 1 191 ? 2.792 -0.779 -16.257 1.00 98.06 191 ALA A C 1
ATOM 1397 O O . ALA A 1 191 ? 2.358 -1.252 -17.309 1.00 98.06 191 ALA A O 1
ATOM 1398 N N . GLY A 1 192 ? 4.091 -0.710 -15.994 1.00 98.25 192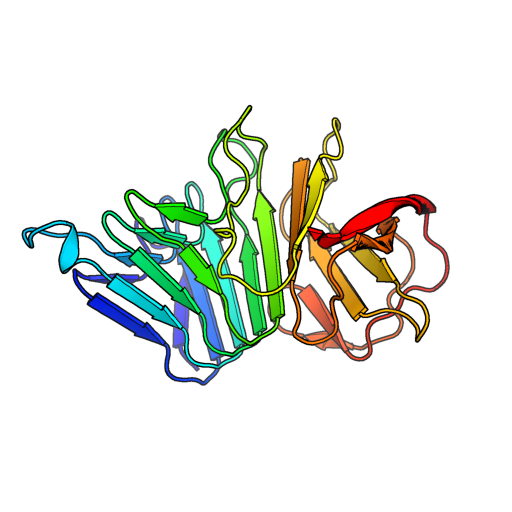 GLY A N 1
ATOM 1399 C CA . GLY A 1 192 ? 5.121 -1.154 -16.920 1.00 98.25 192 GLY A CA 1
ATOM 1400 C C . GLY A 1 192 ? 6.425 -0.402 -16.740 1.00 98.25 192 GLY A C 1
ATOM 1401 O O . GLY A 1 192 ? 6.439 0.790 -16.424 1.00 98.25 192 GLY A O 1
ATOM 1402 N N . VAL A 1 193 ? 7.522 -1.109 -16.991 1.00 98.38 193 VAL A N 1
ATOM 1403 C CA . VAL A 1 193 ? 8.858 -0.527 -17.088 1.00 98.38 193 VAL A CA 1
ATOM 1404 C C . VAL A 1 193 ? 9.554 -0.999 -18.358 1.00 98.38 193 VAL A C 1
ATOM 1406 O O . VAL A 1 193 ? 9.438 -2.159 -18.749 1.00 98.38 193 VAL A O 1
ATOM 1409 N N . GLU A 1 194 ? 10.298 -0.095 -18.986 1.00 97.75 194 GLU A N 1
ATOM 1410 C CA . GLU A 1 194 ? 11.293 -0.417 -20.001 1.00 97.75 194 GLU A CA 1
ATOM 1411 C C . GLU A 1 194 ? 12.665 -0.552 -19.334 1.00 97.75 194 GLU A C 1
ATOM 1413 O O . GLU A 1 194 ? 13.135 0.344 -18.623 1.00 97.75 194 GLU A O 1
ATOM 1418 N N . GLY A 1 195 ? 13.315 -1.696 -19.549 1.00 94.69 195 GLY A N 1
ATOM 1419 C CA . GLY A 1 195 ? 14.531 -2.060 -18.824 1.00 94.69 195 GLY A CA 1
ATOM 1420 C C . GLY A 1 195 ? 14.256 -2.423 -17.360 1.00 94.69 195 GLY A C 1
ATOM 1421 O O . GLY A 1 195 ? 13.197 -2.940 -17.017 1.00 94.69 195 GLY A O 1
ATOM 1422 N N . GLY A 1 196 ? 15.236 -2.173 -16.491 1.00 93.31 196 GLY A N 1
ATOM 1423 C CA . GLY A 1 196 ? 15.194 -2.601 -15.091 1.00 93.31 196 GLY A CA 1
ATOM 1424 C C . GLY A 1 196 ? 15.773 -4.001 -14.875 1.00 93.31 196 GLY A C 1
ATOM 1425 O O . GLY A 1 196 ? 16.148 -4.700 -15.813 1.00 93.31 196 GLY A O 1
ATOM 1426 N N . ASN A 1 197 ? 15.901 -4.382 -13.605 1.00 96.44 197 ASN A N 1
ATOM 1427 C CA . ASN A 1 197 ? 16.533 -5.633 -13.198 1.00 96.44 197 ASN A CA 1
ATOM 1428 C C . ASN A 1 197 ? 15.497 -6.573 -12.565 1.00 96.44 197 ASN A C 1
ATOM 1430 O O . ASN A 1 197 ? 14.996 -6.245 -11.479 1.00 96.44 197 ASN A O 1
ATOM 1434 N N . PRO A 1 198 ? 15.206 -7.740 -13.169 1.00 94.56 198 PRO A N 1
ATOM 1435 C CA . PRO A 1 198 ? 14.363 -8.742 -12.534 1.00 94.56 198 PRO A CA 1
ATOM 1436 C C . PRO A 1 198 ? 15.052 -9.293 -11.277 1.00 94.56 198 PRO A C 1
ATOM 1438 O O . PRO A 1 198 ? 16.261 -9.535 -11.247 1.00 94.56 198 PRO A O 1
ATOM 1441 N N . ARG A 1 199 ? 14.278 -9.482 -10.207 1.00 93.25 199 ARG A N 1
ATOM 1442 C CA . ARG A 1 199 ? 14.709 -10.016 -8.897 1.00 93.25 199 ARG A CA 1
ATOM 1443 C C . ARG A 1 199 ? 14.149 -11.416 -8.624 1.00 93.25 199 ARG A C 1
ATOM 1445 O O . ARG A 1 199 ? 14.137 -11.900 -7.486 1.00 93.25 199 ARG A O 1
ATOM 1452 N N . GLY A 1 200 ? 13.728 -12.077 -9.699 1.00 89.00 200 GLY A N 1
ATOM 1453 C CA . GLY A 1 200 ? 13.151 -13.409 -9.697 1.00 89.00 200 GLY A CA 1
ATOM 1454 C C . GLY A 1 200 ? 11.679 -13.419 -9.300 1.00 89.00 200 GLY A C 1
ATOM 1455 O O . GLY A 1 200 ? 11.120 -12.436 -8.808 1.00 89.00 200 GLY A O 1
ATOM 1456 N N . ALA A 1 201 ? 11.055 -14.573 -9.511 1.00 91.75 201 ALA A N 1
ATOM 1457 C CA . ALA A 1 201 ? 9.651 -14.753 -9.206 1.00 91.75 201 ALA A CA 1
ATOM 1458 C C . ALA A 1 201 ? 9.407 -14.983 -7.707 1.00 91.75 201 ALA A C 1
ATOM 1460 O O . ALA A 1 201 ? 10.226 -15.577 -6.998 1.00 91.75 201 ALA A O 1
ATOM 1461 N N . ARG A 1 202 ? 8.258 -14.521 -7.221 1.00 93.19 202 ARG A N 1
ATOM 1462 C CA . ARG A 1 202 ? 7.695 -14.829 -5.903 1.00 93.19 202 ARG A CA 1
ATOM 1463 C C . ARG A 1 202 ? 6.297 -15.397 -6.104 1.00 93.19 202 ARG A C 1
ATOM 1465 O O . ARG A 1 202 ? 5.623 -15.049 -7.070 1.00 93.19 202 ARG A O 1
ATOM 1472 N N . ARG A 1 203 ? 5.879 -16.322 -5.241 1.00 93.38 203 ARG A N 1
ATOM 1473 C CA . ARG A 1 203 ? 4.524 -16.881 -5.310 1.00 93.38 203 ARG A CA 1
ATOM 1474 C C . ARG A 1 203 ? 3.594 -16.048 -4.449 1.00 93.38 203 ARG A C 1
ATOM 1476 O O . ARG A 1 203 ? 3.937 -15.797 -3.296 1.00 93.38 203 ARG A O 1
ATOM 1483 N N . ALA A 1 204 ? 2.450 -15.662 -5.005 1.00 92.50 204 ALA A N 1
ATOM 1484 C CA . ALA A 1 204 ? 1.382 -15.098 -4.196 1.00 92.50 204 ALA A CA 1
ATOM 1485 C C . ALA A 1 204 ? 0.861 -16.181 -3.239 1.00 92.50 204 ALA A C 1
ATOM 1487 O O . ALA A 1 204 ? 0.725 -17.342 -3.643 1.00 92.50 204 ALA A O 1
ATOM 1488 N N . ARG A 1 205 ? 0.633 -15.820 -1.981 1.00 89.25 205 ARG A N 1
ATOM 1489 C CA . ARG A 1 205 ? 0.076 -16.698 -0.948 1.00 89.25 205 ARG A CA 1
ATOM 1490 C C . ARG A 1 205 ? -1.319 -16.241 -0.587 1.00 89.25 205 ARG A C 1
ATOM 1492 O O . ARG A 1 205 ? -1.511 -15.009 -0.545 1.00 89.25 205 ARG A O 1
#

pLDDT: mean 93.58, std 8.15, range [52.09, 98.75]